Protein AF-0000000067834023 (afdb_homodimer)

Sequence (196 aa):
MTDFGQRLIQAAQEAVAIARDEAESGSYVLHRPLVIDMRAIREALGLTQDAFAARYRVPLETVRNLEQGRAQPDPAMQAYLTVISREPEIVRRVLETAMTDFGQRLIQAAQEAVAIARDEAESGSYVLHRPLVIDMRAIREALGLTQDAFAARYRVPLETVRNLEQGRAQPDPAMQAYLTVISREPEIVRRVLETA

Structure (mmCIF, N/CA/C/O backbone):
data_AF-00000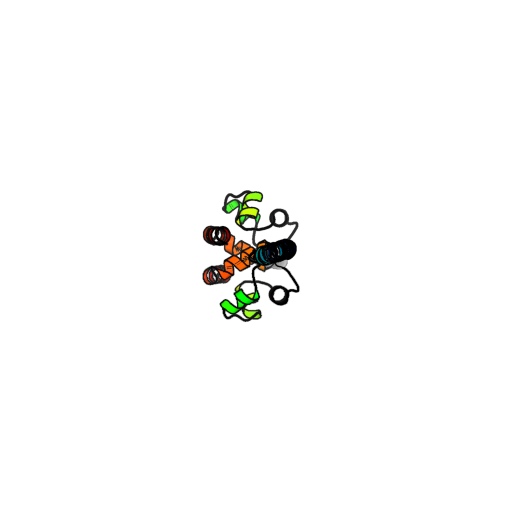00067834023-model_v1
#
loop_
_entity.id
_entity.type
_entity.pdbx_description
1 polymer 'DNA-binding protein, putative transcriptional regulator'
#
loop_
_atom_site.group_PDB
_atom_site.id
_atom_site.type_symbol
_atom_site.label_atom_id
_atom_site.label_alt_id
_atom_site.label_comp_id
_atom_site.label_asym_id
_atom_site.label_entity_id
_atom_site.label_seq_id
_atom_site.pdbx_PDB_ins_code
_atom_site.Cartn_x
_atom_site.Cartn_y
_atom_site.Cartn_z
_atom_site.occupancy
_atom_site.B_iso_or_equiv
_atom_site.auth_seq_id
_atom_site.auth_comp_id
_atom_site.auth_asym_id
_atom_site.auth_atom_id
_atom_site.pdbx_PDB_model_num
ATOM 1 N N . MET A 1 1 ? 14.008 11.094 70.188 1 38.16 1 MET A N 1
ATOM 2 C CA . MET A 1 1 ? 13.344 11.234 68.938 1 38.16 1 MET A CA 1
ATOM 3 C C . MET A 1 1 ? 12.672 9.922 68.5 1 38.16 1 MET A C 1
ATOM 5 O O . MET A 1 1 ? 13.336 8.883 68.438 1 38.16 1 MET A O 1
ATOM 9 N N . THR A 1 2 ? 11.172 9.648 68.625 1 55.03 2 THR A N 1
ATOM 10 C CA . THR A 1 2 ? 10.422 8.406 68.75 1 55.03 2 THR A CA 1
ATOM 11 C C . THR A 1 2 ? 10.414 7.609 67.5 1 55.03 2 THR A C 1
ATOM 13 O O . THR A 1 2 ? 10.578 8.18 66.375 1 55.03 2 THR A O 1
ATOM 16 N N . ASP A 1 3 ? 10.727 6.266 67.812 1 61.28 3 ASP A N 1
ATOM 17 C CA . ASP A 1 3 ? 10.75 5.164 66.875 1 61.28 3 ASP A CA 1
ATOM 18 C C . ASP A 1 3 ? 9.531 5.215 65.938 1 61.28 3 ASP A C 1
ATOM 20 O O . ASP A 1 3 ? 9.602 4.758 64.812 1 61.28 3 ASP A O 1
ATOM 24 N N . PHE A 1 4 ? 8.531 5.91 66.375 1 62.16 4 PHE A N 1
ATOM 25 C CA . PHE A 1 4 ? 7.324 6.004 65.562 1 62.16 4 PHE A CA 1
ATOM 26 C C . PHE A 1 4 ? 7.535 6.938 64.375 1 62.16 4 PHE A C 1
ATOM 28 O O . PHE A 1 4 ? 7.066 6.664 63.281 1 62.16 4 PHE A O 1
ATOM 35 N N . GLY A 1 5 ? 8.344 8.008 64.5 1 59.28 5 GLY A N 1
ATOM 36 C CA . GLY A 1 5 ? 8.602 8.953 63.438 1 59.28 5 GLY A CA 1
ATOM 37 C C . GLY A 1 5 ? 9.414 8.359 62.312 1 59.28 5 GLY A C 1
ATOM 38 O O . GLY A 1 5 ? 9.195 8.68 61.156 1 59.28 5 GLY A O 1
ATOM 39 N N . GLN A 1 6 ? 10.25 7.387 62.75 1 57 6 GLN A N 1
ATOM 40 C CA . GLN A 1 6 ? 11.102 6.777 61.719 1 57 6 GLN A CA 1
ATOM 41 C C . GLN A 1 6 ? 10.32 5.785 60.875 1 57 6 GLN A C 1
ATOM 43 O O . GLN A 1 6 ? 10.555 5.68 59.656 1 57 6 GLN A O 1
ATOM 48 N N . ARG A 1 7 ? 9.398 5.098 61.562 1 59.91 7 ARG A N 1
ATOM 49 C CA . ARG A 1 7 ? 8.602 4.148 60.781 1 59.91 7 ARG A CA 1
ATOM 50 C C . ARG A 1 7 ? 7.641 4.867 59.844 1 59.91 7 ARG A C 1
ATOM 52 O O . ARG A 1 7 ? 7.387 4.41 58.719 1 59.91 7 ARG A O 1
ATOM 59 N N . LEU A 1 8 ? 7.227 5.965 60.312 1 59.59 8 LEU A N 1
ATOM 60 C CA . LEU A 1 8 ? 6.324 6.738 59.469 1 59.59 8 LEU A CA 1
ATOM 61 C C . LEU A 1 8 ? 7.07 7.34 58.281 1 59.59 8 LEU A C 1
ATOM 63 O O . LEU A 1 8 ? 6.547 7.371 57.156 1 59.59 8 LEU A O 1
ATOM 67 N N . ILE A 1 9 ? 8.266 7.672 58.469 1 61.44 9 ILE A N 1
ATOM 68 C CA . ILE A 1 9 ? 9.039 8.227 57.344 1 61.44 9 ILE A CA 1
ATOM 69 C C . ILE A 1 9 ? 9.406 7.109 56.375 1 61.44 9 ILE A C 1
ATOM 71 O O . ILE A 1 9 ? 9.375 7.305 55.156 1 61.44 9 ILE A O 1
ATOM 75 N N . GLN A 1 10 ? 9.672 5.93 56.969 1 55.34 10 GLN A N 1
ATOM 76 C CA . GLN A 1 10 ? 9.984 4.809 56.094 1 55.34 10 GLN A CA 1
ATOM 77 C C . GLN A 1 10 ? 8.773 4.41 55.25 1 55.34 10 GLN A C 1
ATOM 79 O O . GLN A 1 10 ? 8.898 4.109 54.062 1 55.34 10 GLN A O 1
ATOM 84 N N . ALA A 1 11 ? 7.617 4.379 55.844 1 58.88 11 ALA A N 1
ATOM 85 C CA . ALA A 1 11 ? 6.398 4.086 55.094 1 58.88 11 ALA A CA 1
ATOM 86 C C . ALA A 1 11 ? 6.113 5.172 54.062 1 58.88 11 ALA A C 1
ATOM 88 O O . ALA A 1 11 ? 5.695 4.879 52.938 1 58.88 11 ALA A O 1
ATOM 89 N N . ALA A 1 12 ? 6.375 6.438 54.344 1 60.38 12 ALA A N 1
ATOM 90 C CA . ALA A 1 12 ? 6.172 7.512 53.375 1 60.38 12 ALA A CA 1
ATOM 91 C C . ALA A 1 12 ? 7.184 7.422 52.25 1 60.38 12 ALA A C 1
ATOM 93 O O . ALA A 1 12 ? 6.852 7.676 51.094 1 60.38 12 ALA A O 1
ATOM 94 N N . GLN A 1 13 ? 8.406 7 52.562 1 56.38 13 GLN A N 1
ATOM 95 C CA . GLN A 1 13 ? 9.422 6.855 51.5 1 56.38 13 GLN A CA 1
ATOM 96 C C . GLN A 1 13 ? 9.133 5.645 50.625 1 56.38 13 GLN A C 1
ATOM 98 O O . GLN A 1 13 ? 9.383 5.676 49.438 1 56.38 13 GLN A O 1
ATOM 103 N N . GLU A 1 14 ? 8.523 4.582 51.312 1 53.53 14 GLU A N 1
ATOM 104 C CA . GLU A 1 14 ? 8.148 3.438 50.5 1 53.53 14 GLU A CA 1
ATOM 105 C C . GLU A 1 14 ? 6.969 3.771 49.594 1 53.53 14 GLU A C 1
ATOM 107 O O . GLU A 1 14 ? 6.895 3.285 48.469 1 53.53 14 GLU A O 1
ATOM 112 N N . ALA A 1 15 ? 6.016 4.637 50.125 1 56.66 15 ALA A N 1
ATOM 113 C CA . ALA A 1 15 ? 4.91 5.062 49.281 1 56.66 15 ALA A CA 1
ATOM 114 C C . ALA A 1 15 ? 5.402 5.961 48.156 1 56.66 15 ALA A C 1
ATOM 116 O O . ALA A 1 15 ? 4.883 5.902 47.031 1 56.66 15 ALA A O 1
ATOM 117 N N . VAL A 1 16 ? 6.387 6.797 48.438 1 51.56 16 VAL A N 1
ATOM 118 C CA . VAL A 1 16 ? 6.941 7.621 47.375 1 51.56 16 VAL A CA 1
ATOM 119 C C . VAL A 1 16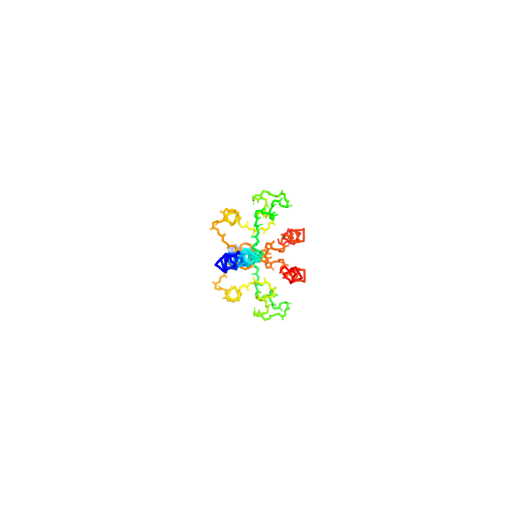 ? 7.707 6.742 46.375 1 51.56 16 VAL A C 1
ATOM 121 O O . VAL A 1 16 ? 7.684 6.984 45.188 1 51.56 16 VAL A O 1
ATOM 124 N N . ALA A 1 17 ? 8.422 5.707 46.906 1 50.09 17 ALA A N 1
ATOM 125 C CA . ALA A 1 17 ? 9.125 4.805 46 1 50.09 17 ALA A CA 1
ATOM 126 C C . ALA A 1 17 ? 8.141 4.027 45.125 1 50.09 17 ALA A C 1
ATOM 128 O O . ALA A 1 17 ? 8.383 3.828 43.938 1 50.09 17 ALA A O 1
ATOM 129 N N . ILE A 1 18 ? 7.02 3.447 45.781 1 52.06 18 ILE A N 1
ATOM 130 C CA . ILE A 1 18 ? 5.992 2.795 44.969 1 52.06 18 ILE A CA 1
ATOM 131 C C . ILE A 1 18 ? 5.371 3.805 44 1 52.06 18 ILE A C 1
ATOM 133 O O . ILE A 1 18 ? 5.133 3.492 42.844 1 52.06 18 ILE A O 1
ATOM 137 N N . ALA A 1 19 ? 5.195 5.098 44.438 1 47.78 19 ALA A N 1
ATOM 138 C CA . ALA A 1 19 ? 4.684 6.145 43.562 1 47.78 19 ALA A CA 1
ATOM 139 C C . ALA A 1 19 ? 5.734 6.566 42.531 1 47.78 19 ALA A C 1
ATOM 141 O O . ALA A 1 19 ? 5.406 6.867 41.375 1 47.78 19 ALA A O 1
ATOM 142 N N . ARG A 1 20 ? 6.957 6.656 42.938 1 43.91 20 ARG A N 1
ATOM 143 C CA . ARG A 1 20 ? 8.008 6.926 41.969 1 43.91 20 ARG A CA 1
ATOM 144 C C . ARG A 1 20 ? 8.195 5.746 41 1 43.91 20 ARG A C 1
ATOM 146 O O . ARG A 1 20 ? 8.43 5.93 39.812 1 43.91 20 ARG A O 1
ATOM 153 N N . ASP A 1 21 ? 8.352 4.469 41.5 1 44.03 21 ASP A N 1
ATOM 154 C CA . ASP A 1 21 ? 8.375 3.324 40.594 1 44.03 21 ASP A CA 1
ATOM 155 C C . ASP A 1 21 ? 7.082 3.236 39.781 1 44.03 21 ASP A C 1
ATOM 157 O O . ASP A 1 21 ? 7.102 2.832 38.625 1 44.03 21 ASP A O 1
ATOM 161 N N . GLU A 1 22 ? 5.938 3.635 40.344 1 41.69 22 GLU A N 1
ATOM 162 C CA . GLU A 1 22 ? 4.738 3.77 39.531 1 41.69 22 GLU A CA 1
ATOM 163 C C . GLU A 1 22 ? 4.84 4.977 38.594 1 41.69 22 GLU A C 1
ATOM 165 O O . GLU A 1 22 ? 4.242 4.988 37.531 1 41.69 22 GLU A O 1
ATOM 170 N N . ALA A 1 23 ? 5.418 6.156 38.969 1 43.03 23 ALA A N 1
ATOM 171 C CA . ALA A 1 23 ? 5.66 7.211 37.969 1 43.03 23 ALA A CA 1
ATOM 172 C C . ALA A 1 23 ? 6.688 6.77 36.938 1 43.03 23 ALA A C 1
ATOM 174 O O . ALA A 1 23 ? 6.605 7.156 35.781 1 43.03 23 ALA A O 1
ATOM 175 N N . GLU A 1 24 ? 7.762 6.125 37.281 1 40.69 24 GLU A N 1
ATOM 176 C CA . GLU A 1 24 ? 8.672 5.574 36.25 1 40.69 24 GLU A CA 1
ATOM 177 C C . GLU A 1 24 ? 8.062 4.352 35.594 1 40.69 24 GLU A C 1
ATOM 179 O O . GLU A 1 24 ? 8.594 3.865 34.594 1 40.69 24 GLU A O 1
ATOM 184 N N . SER A 1 25 ? 7.453 3.432 36.25 1 40.16 25 SER A N 1
ATOM 185 C CA . SER A 1 25 ? 6.73 2.391 35.531 1 40.16 25 SER A CA 1
ATOM 186 C C . SER A 1 25 ? 5.672 2.988 34.594 1 40.16 25 SER A C 1
ATOM 188 O O . SER A 1 25 ? 5.113 2.291 33.75 1 40.16 25 SER A O 1
ATOM 190 N N . GLY A 1 26 ? 5.145 4.062 34.812 1 36.34 26 GLY A N 1
ATOM 191 C CA . GLY A 1 26 ? 4.277 4.801 33.906 1 36.34 26 GLY A CA 1
ATOM 192 C C . GLY A 1 26 ? 5 5.309 32.688 1 36.34 26 GLY A C 1
ATOM 193 O O . GLY A 1 26 ? 4.398 5.969 31.828 1 36.34 26 GLY A O 1
ATOM 194 N N . SER A 1 27 ? 6.27 5.68 32.844 1 37.28 27 SER A N 1
ATOM 195 C CA . SER A 1 27 ? 6.898 5.895 31.562 1 37.28 27 SER A CA 1
ATOM 196 C C . SER A 1 27 ? 6.984 4.594 30.766 1 37.28 27 SER A C 1
ATOM 198 O O . SER A 1 27 ? 8.078 4.082 30.516 1 37.28 27 SER A O 1
ATOM 200 N N . TYR A 1 28 ? 6.516 3.484 31.094 1 34.75 28 TYR A N 1
ATOM 201 C CA . TYR A 1 28 ? 6.328 2.668 29.906 1 34.75 28 TYR A CA 1
ATOM 202 C C . TYR A 1 28 ? 6.004 3.537 28.703 1 34.75 28 TYR A C 1
ATOM 204 O O . TYR A 1 28 ? 4.918 4.117 28.609 1 34.75 28 TYR A O 1
ATOM 212 N N . VAL A 1 29 ? 6.953 4.359 28.328 1 34.69 29 VAL A N 1
ATOM 213 C CA . VAL A 1 29 ? 6.727 4.758 26.953 1 34.69 29 VAL A CA 1
ATOM 214 C C . VAL A 1 29 ? 5.867 3.711 26.25 1 34.69 29 VAL A C 1
ATOM 216 O O . VAL A 1 29 ? 6.301 2.57 26.062 1 34.69 29 VAL A O 1
ATOM 219 N N . LEU A 1 30 ? 4.691 3.445 26.672 1 35.06 30 LEU A N 1
ATOM 220 C CA . LEU A 1 30 ? 3.85 2.762 25.688 1 35.06 30 LEU A CA 1
ATOM 221 C C . LEU A 1 30 ? 4.426 2.898 24.281 1 35.06 30 LEU A C 1
ATOM 223 O O . LEU A 1 30 ? 4.574 4.012 23.781 1 35.06 30 LEU A O 1
ATOM 227 N N . HIS A 1 31 ? 5.598 2.363 24.078 1 36.91 31 HIS A N 1
ATOM 228 C CA . HIS A 1 31 ? 5.875 2.184 22.656 1 36.91 31 HIS A CA 1
ATOM 229 C C . HIS A 1 31 ? 4.586 2.146 21.844 1 36.91 31 HIS A C 1
ATOM 231 O O . HIS A 1 31 ? 3.842 1.163 21.891 1 36.91 31 HIS A O 1
ATOM 237 N N . ARG A 1 32 ? 3.713 3.088 22.047 1 40.34 32 ARG A N 1
ATOM 238 C CA . ARG A 1 32 ? 2.615 3.148 21.078 1 40.34 32 ARG A CA 1
ATOM 239 C C . ARG A 1 32 ? 3.021 2.533 19.75 1 40.34 32 ARG A C 1
ATOM 241 O O . ARG A 1 32 ? 4.055 2.896 19.172 1 40.34 32 ARG A O 1
ATOM 248 N N . PRO A 1 33 ? 2.75 1.365 19.609 1 46 33 PRO A N 1
ATOM 249 C CA . PRO A 1 33 ? 3.121 0.912 18.266 1 46 33 PRO A CA 1
ATOM 250 C C . PRO A 1 33 ? 3.143 2.047 17.25 1 46 33 PRO A C 1
ATOM 252 O O . PRO A 1 33 ? 2.398 3.02 17.391 1 46 33 PRO A O 1
ATOM 255 N N . LEU A 1 34 ? 4.262 2.578 16.891 1 53.34 34 LEU A N 1
ATOM 256 C CA . LEU A 1 34 ? 4.352 3.639 15.898 1 53.34 34 LEU A CA 1
ATOM 257 C C . LEU A 1 34 ? 3.133 3.627 14.977 1 53.34 34 LEU A C 1
ATOM 259 O O . LEU A 1 34 ? 2.996 2.742 14.133 1 53.34 34 LEU A O 1
ATOM 263 N N . VAL A 1 35 ? 1.948 3.971 15.531 1 74.69 35 VAL A N 1
ATOM 264 C CA . VAL A 1 35 ? 0.736 4.176 14.742 1 74.69 35 VAL A CA 1
ATOM 265 C C . VAL A 1 35 ? 0.999 5.203 13.648 1 74.69 35 VAL A C 1
ATOM 267 O O . VAL A 1 35 ? 1.563 6.27 13.906 1 74.69 35 VAL A O 1
ATOM 270 N N . ILE A 1 36 ? 0.913 4.836 12.484 1 89.62 36 ILE A N 1
ATOM 271 C CA . ILE A 1 36 ? 1.08 5.711 11.328 1 89.62 36 ILE A CA 1
ATOM 272 C C . ILE A 1 36 ? 0.062 6.848 11.391 1 89.62 36 ILE A C 1
ATOM 274 O O . ILE A 1 36 ? -1.096 6.633 11.758 1 89.62 36 ILE A O 1
ATOM 278 N N . ASP A 1 37 ? 0.59 8.117 11.375 1 95 37 ASP A N 1
ATOM 279 C CA . ASP A 1 37 ? -0.247 9.312 11.352 1 95 37 ASP A CA 1
ATOM 280 C C . ASP A 1 37 ? -0.437 9.82 9.922 1 95 37 ASP A C 1
ATOM 282 O O . ASP A 1 37 ? 0.435 10.5 9.383 1 95 37 ASP A O 1
ATOM 286 N N . MET A 1 38 ? -1.543 9.523 9.391 1 96.75 38 MET A N 1
ATOM 287 C CA . MET A 1 38 ? -1.863 9.875 8.008 1 96.75 38 MET A CA 1
ATOM 288 C C . MET A 1 38 ? -1.751 11.383 7.789 1 96.75 38 MET A C 1
ATOM 290 O O . MET A 1 38 ? -1.228 11.828 6.766 1 96.75 38 MET A O 1
ATOM 294 N N . ARG A 1 39 ? -2.275 12.172 8.711 1 97.75 39 ARG A N 1
ATOM 295 C CA . ARG A 1 39 ? -2.223 13.625 8.586 1 97.75 39 ARG A CA 1
ATOM 296 C C . ARG A 1 39 ? -0.78 14.117 8.57 1 97.75 39 ARG A C 1
ATOM 298 O O . ARG A 1 39 ? -0.414 14.961 7.754 1 97.75 39 ARG A O 1
ATOM 305 N N . ALA A 1 40 ? -0.017 13.625 9.484 1 97.88 40 ALA A N 1
ATOM 306 C CA . ALA A 1 40 ? 1.382 14.039 9.562 1 97.88 40 ALA A CA 1
ATOM 307 C C . ALA A 1 40 ? 2.125 13.727 8.273 1 97.88 40 ALA A C 1
ATOM 309 O O . ALA A 1 40 ? 2.938 14.523 7.805 1 97.88 40 ALA A O 1
ATOM 310 N N . ILE A 1 41 ? 1.865 12.578 7.656 1 98.38 41 ILE A N 1
ATOM 311 C CA . ILE A 1 41 ? 2.5 12.18 6.406 1 98.38 41 ILE A CA 1
ATOM 312 C C . ILE A 1 41 ? 2.098 13.141 5.293 1 98.38 41 ILE A C 1
ATOM 314 O O . ILE A 1 41 ? 2.953 13.656 4.57 1 98.38 41 ILE A O 1
ATOM 318 N N . ARG A 1 42 ? 0.809 13.328 5.18 1 98.75 42 ARG A N 1
ATOM 319 C CA . ARG A 1 42 ? 0.297 14.211 4.133 1 98.75 42 ARG A CA 1
ATOM 320 C C . ARG A 1 42 ? 0.88 15.609 4.262 1 98.75 42 ARG A C 1
ATOM 322 O O . ARG A 1 42 ? 1.318 16.203 3.271 1 98.75 42 ARG A O 1
ATOM 329 N N . GLU A 1 43 ? 0.883 16.109 5.516 1 98.62 43 GLU A N 1
ATOM 330 C CA . GLU A 1 43 ? 1.357 17.469 5.766 1 98.62 43 GLU A CA 1
ATOM 331 C C . GLU A 1 43 ? 2.857 17.594 5.508 1 98.62 43 GLU A C 1
ATOM 333 O O . GLU A 1 43 ? 3.328 18.609 4.996 1 98.62 43 GLU A O 1
ATOM 338 N N . ALA A 1 44 ? 3.57 16.562 5.879 1 98.44 44 ALA A N 1
ATOM 339 C CA . ALA A 1 44 ? 5.012 16.562 5.637 1 98.44 44 ALA A CA 1
ATOM 340 C C . ALA A 1 44 ? 5.316 16.641 4.145 1 98.44 44 ALA A C 1
ATOM 342 O O . ALA A 1 44 ? 6.359 17.172 3.744 1 98.44 44 ALA A O 1
ATOM 343 N N . LEU A 1 45 ? 4.422 16.188 3.293 1 98.62 45 LEU A N 1
ATOM 344 C CA . LEU A 1 45 ? 4.586 16.188 1.845 1 98.62 45 LEU A CA 1
ATOM 345 C C . LEU A 1 45 ? 4.043 17.484 1.239 1 98.62 45 LEU A C 1
ATOM 347 O O . LEU A 1 45 ? 4.164 17.703 0.033 1 98.62 45 LEU A O 1
ATOM 351 N N . GLY A 1 46 ? 3.404 18.234 2.098 1 98.69 46 GLY A N 1
ATOM 352 C CA . GLY A 1 46 ? 2.859 19.5 1.65 1 98.69 46 GLY A CA 1
ATOM 353 C C . GLY A 1 46 ? 1.631 19.359 0.773 1 98.69 46 GLY A C 1
ATOM 354 O O . GLY A 1 46 ? 1.364 20.203 -0.084 1 98.69 46 GLY A O 1
ATOM 355 N N . LEU A 1 47 ? 0.892 18.344 0.944 1 98.88 47 LEU A N 1
ATOM 356 C CA . LEU A 1 47 ? -0.224 18.062 0.051 1 98.88 47 LEU A CA 1
ATOM 357 C C . LEU A 1 47 ? -1.558 18.328 0.74 1 98.88 47 LEU A C 1
ATOM 359 O O . LEU A 1 47 ? -1.668 18.188 1.961 1 98.88 47 LEU A O 1
ATOM 363 N N . THR A 1 48 ? -2.568 18.688 -0.025 1 98.88 48 THR A N 1
ATOM 364 C CA . THR A 1 48 ? -3.951 18.656 0.436 1 98.88 48 THR A CA 1
ATOM 365 C C . THR A 1 48 ? -4.461 17.219 0.508 1 98.88 48 THR A C 1
ATOM 367 O O . THR A 1 48 ? -3.818 16.297 0 1 98.88 48 THR A O 1
ATOM 370 N N . GLN A 1 49 ? -5.609 17.094 1.127 1 98.81 49 GLN A N 1
ATOM 371 C CA . GLN A 1 49 ? -6.223 15.773 1.162 1 98.81 49 GLN A CA 1
ATOM 372 C C . GLN A 1 49 ? -6.504 15.266 -0.247 1 98.81 49 GLN A C 1
ATOM 374 O O . GLN A 1 49 ? -6.27 14.086 -0.544 1 98.81 49 GLN A O 1
ATOM 379 N N . ASP A 1 50 ? -7.023 16.188 -1.104 1 98.81 50 ASP A N 1
ATOM 380 C CA . ASP A 1 50 ? -7.352 15.828 -2.48 1 98.81 50 ASP A CA 1
ATOM 381 C C . ASP A 1 50 ? -6.102 15.43 -3.26 1 98.81 50 ASP A C 1
ATOM 383 O O . ASP A 1 50 ? -6.113 14.438 -4 1 98.81 50 ASP A O 1
ATOM 387 N N . ALA A 1 51 ? -5.047 16.156 -3.109 1 98.88 51 ALA A N 1
ATOM 388 C CA . ALA A 1 51 ? -3.807 15.883 -3.828 1 98.88 51 ALA A CA 1
ATOM 389 C C . ALA A 1 51 ? -3.184 14.57 -3.367 1 98.88 51 ALA A C 1
ATOM 391 O O . ALA A 1 51 ? -2.678 13.797 -4.184 1 98.88 51 ALA A O 1
ATOM 392 N N . PHE A 1 52 ? -3.201 14.344 -2.096 1 98.94 52 PHE A N 1
ATOM 393 C CA . PHE A 1 52 ? -2.674 13.094 -1.555 1 98.94 52 PHE A CA 1
ATOM 394 C C . PHE A 1 52 ? -3.447 11.898 -2.1 1 98.94 52 PHE A C 1
ATOM 396 O O . PHE A 1 52 ? -2.85 10.914 -2.545 1 98.94 52 PHE A O 1
ATOM 403 N N . ALA A 1 53 ? -4.719 12.023 -2.016 1 98.94 53 ALA A N 1
ATOM 404 C CA . ALA A 1 53 ? -5.613 10.969 -2.486 1 98.94 53 ALA A CA 1
ATOM 405 C C . ALA A 1 53 ? -5.332 10.617 -3.945 1 98.94 53 ALA A C 1
ATOM 407 O O . ALA A 1 53 ? -5.195 9.445 -4.297 1 98.94 53 ALA A O 1
ATOM 408 N N . ALA A 1 54 ? -5.207 11.641 -4.77 1 98.69 54 ALA A N 1
ATOM 409 C CA . ALA A 1 54 ? -4.992 11.453 -6.203 1 98.69 54 ALA A CA 1
ATOM 410 C C . ALA A 1 54 ? -3.598 10.898 -6.477 1 98.69 54 ALA A C 1
ATOM 412 O O . ALA A 1 54 ? -3.441 9.961 -7.258 1 98.69 54 ALA A O 1
ATOM 413 N N . ARG A 1 55 ? -2.633 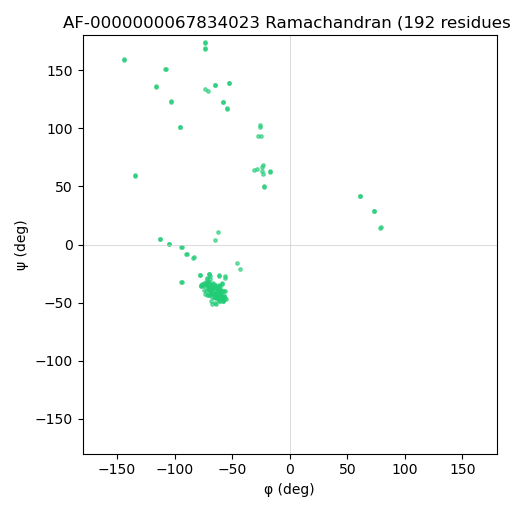11.375 -5.859 1 98.75 55 ARG A N 1
ATOM 414 C CA . ARG A 1 55 ? -1.239 11.039 -6.129 1 98.75 55 ARG A CA 1
ATOM 415 C C . ARG A 1 55 ? -0.93 9.602 -5.711 1 98.75 55 ARG A C 1
ATOM 417 O O . ARG A 1 55 ? -0.192 8.898 -6.398 1 98.75 55 ARG A O 1
ATOM 424 N N . TYR A 1 56 ? -1.508 9.242 -4.598 1 98.88 56 TYR A N 1
ATOM 425 C CA . TYR A 1 56 ? -1.121 7.957 -4.016 1 98.88 56 TYR A CA 1
ATOM 426 C C . TYR A 1 56 ? -2.273 6.965 -4.078 1 98.88 56 TYR A C 1
ATOM 428 O O . TYR A 1 56 ? -2.193 5.875 -3.5 1 98.88 56 TYR A O 1
ATOM 436 N N . ARG A 1 57 ? -3.375 7.355 -4.719 1 98.69 57 ARG A N 1
ATOM 437 C CA . ARG A 1 57 ? -4.512 6.496 -5.031 1 98.69 57 ARG A CA 1
ATOM 438 C C . ARG A 1 57 ? -5.145 5.938 -3.76 1 98.69 57 ARG A C 1
ATOM 440 O O . ARG A 1 57 ? -5.422 4.738 -3.672 1 98.69 57 ARG A O 1
ATOM 447 N N . VAL A 1 58 ? -5.25 6.766 -2.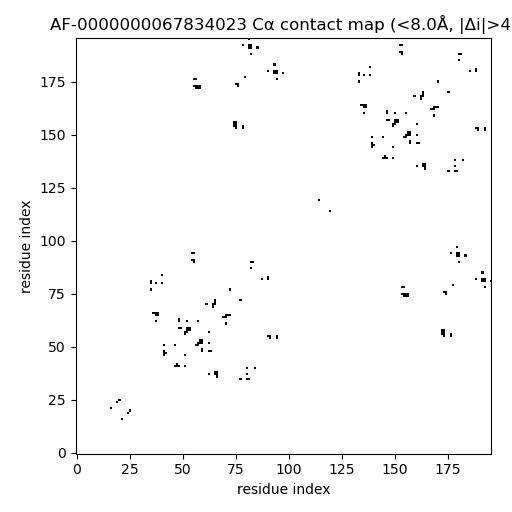818 1 98.81 58 VAL A N 1
ATOM 448 C CA . VAL A 1 58 ? -6.047 6.492 -1.627 1 98.81 58 VAL A CA 1
ATOM 449 C C . VAL A 1 58 ? -7.367 7.258 -1.702 1 98.81 58 VAL A C 1
ATOM 451 O O . VAL A 1 58 ? -7.375 8.477 -1.894 1 98.81 58 VAL A O 1
ATOM 454 N N . PRO A 1 59 ? -8.422 6.504 -1.61 1 98.81 59 PRO A N 1
ATOM 455 C CA . PRO A 1 59 ? -9.688 7.23 -1.706 1 98.81 59 PRO A CA 1
ATOM 456 C C . PRO A 1 59 ? -9.781 8.391 -0.716 1 98.81 59 PRO A C 1
ATOM 458 O O . PRO A 1 59 ? -9.383 8.25 0.442 1 98.81 59 PRO A O 1
ATOM 461 N N . LEU A 1 60 ? -10.344 9.516 -1.233 1 98.81 60 LEU A N 1
ATOM 462 C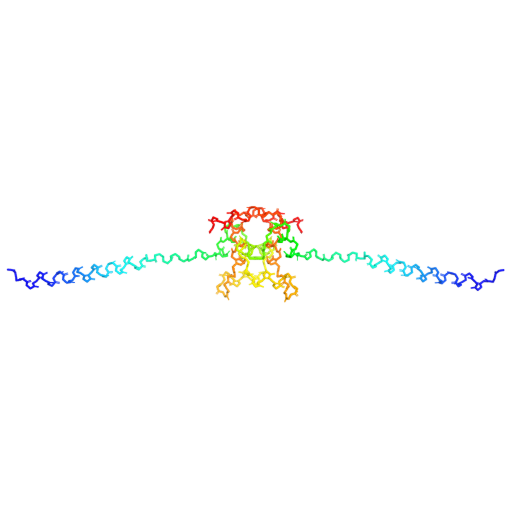 CA . LEU A 1 60 ? -10.438 10.734 -0.43 1 98.81 60 LEU A CA 1
ATOM 463 C C . LEU A 1 60 ? -11.188 10.469 0.87 1 98.81 60 LEU A C 1
ATOM 465 O O . LEU A 1 60 ? -10.812 10.977 1.926 1 98.81 60 LEU A O 1
ATOM 469 N N . GLU A 1 61 ? -12.211 9.703 0.799 1 98.62 61 GLU A N 1
ATOM 470 C CA . GLU A 1 61 ? -12.977 9.375 2.002 1 98.62 61 GLU A CA 1
ATOM 471 C C . GLU A 1 61 ? -12.117 8.617 3.01 1 98.62 61 GLU A C 1
ATOM 473 O O . GLU A 1 61 ? -12.234 8.836 4.219 1 98.62 61 GLU A O 1
ATOM 478 N N . THR A 1 62 ? -11.289 7.707 2.543 1 98.62 62 THR A N 1
ATOM 479 C CA . THR A 1 62 ? -10.367 6.965 3.4 1 98.62 62 THR A CA 1
ATOM 480 C C . THR A 1 62 ? -9.359 7.906 4.055 1 98.62 62 THR A C 1
ATOM 482 O O . THR A 1 62 ? -9.094 7.801 5.254 1 98.62 62 THR A O 1
ATOM 485 N N . VAL A 1 63 ? -8.805 8.867 3.266 1 98.75 63 VAL A N 1
ATOM 486 C CA . VAL A 1 63 ? -7.891 9.867 3.801 1 98.75 63 VAL A CA 1
ATOM 487 C C . VAL A 1 63 ? -8.57 10.648 4.926 1 98.75 63 VAL A C 1
ATOM 489 O O . VAL A 1 63 ? -8.023 10.766 6.023 1 98.75 63 VAL A O 1
ATOM 492 N N . ARG A 1 64 ? -9.734 11.094 4.695 1 98.62 64 ARG A N 1
ATOM 493 C CA . ARG A 1 64 ? -10.469 11.898 5.664 1 98.62 64 ARG A CA 1
ATOM 494 C C . ARG A 1 64 ? -10.773 11.094 6.922 1 98.62 64 ARG A C 1
ATOM 496 O O . ARG A 1 64 ? -10.586 11.578 8.039 1 98.62 64 ARG A O 1
ATOM 503 N N . ASN A 1 65 ? -11.227 9.859 6.75 1 98.25 65 ASN A N 1
ATOM 504 C CA . ASN A 1 65 ? -11.57 9.008 7.883 1 98.25 65 ASN A CA 1
ATOM 505 C C . ASN A 1 65 ? -10.352 8.711 8.75 1 98.25 65 ASN A C 1
ATOM 507 O O . ASN A 1 65 ? -10.438 8.703 9.977 1 98.25 65 ASN A O 1
ATOM 511 N N . LEU A 1 66 ? -9.281 8.492 8.156 1 97.56 66 LEU A N 1
ATOM 512 C CA . LEU A 1 66 ? -8.047 8.211 8.883 1 97.56 66 LEU A CA 1
ATOM 513 C C . LEU A 1 66 ? -7.555 9.445 9.625 1 97.56 66 LEU A C 1
ATOM 515 O O . LEU A 1 66 ? -7.141 9.359 10.781 1 97.56 66 LEU A O 1
ATOM 519 N N . GLU A 1 67 ? -7.641 10.625 8.984 1 97.69 67 GLU A N 1
ATOM 520 C CA . GLU A 1 67 ? -7.137 11.852 9.594 1 97.69 67 GLU A CA 1
ATOM 521 C C . GLU A 1 67 ? -8.031 12.312 10.742 1 97.69 67 GLU A C 1
ATOM 523 O O . GLU A 1 67 ? -7.555 12.898 11.711 1 97.69 67 GLU A O 1
ATOM 528 N N . GLN A 1 68 ? -9.266 11.992 10.656 1 97.19 68 GLN A N 1
ATOM 529 C CA . GLN A 1 68 ? -10.242 12.438 11.648 1 97.19 68 GLN A CA 1
ATOM 530 C C . GLN A 1 68 ? -10.43 11.391 12.734 1 97.19 68 GLN A C 1
ATOM 532 O O . GLN A 1 68 ? -11.234 11.578 13.648 1 97.19 68 GLN A O 1
ATOM 537 N N . GLY A 1 69 ? -9.758 10.273 12.602 1 95.12 69 GLY A N 1
ATOM 538 C CA . GLY A 1 69 ? -9.82 9.242 13.633 1 95.12 69 GLY A CA 1
ATOM 539 C C . GLY A 1 69 ? -11.086 8.406 13.555 1 95.12 69 GLY A C 1
ATOM 540 O O . GLY A 1 69 ? -11.398 7.66 14.484 1 95.12 69 GLY A O 1
ATOM 541 N N . ARG A 1 70 ? -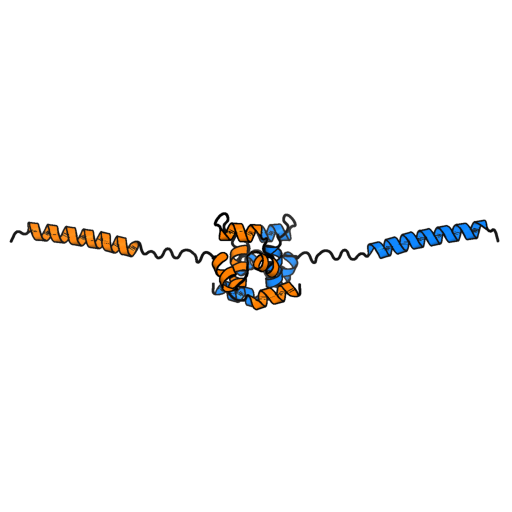11.805 8.469 12.469 1 97 70 ARG A N 1
ATOM 542 C CA . ARG A 1 70 ? -13.039 7.707 12.273 1 97 70 ARG A CA 1
ATOM 543 C C . ARG A 1 70 ? -12.742 6.297 11.789 1 97 70 ARG A C 1
ATOM 545 O O . ARG A 1 70 ? -13.648 5.469 11.672 1 97 70 ARG A O 1
ATOM 552 N N . ALA A 1 71 ? -11.516 6.02 11.398 1 95.5 71 ALA A N 1
ATOM 553 C CA . ALA A 1 71 ? -11.031 4.703 10.984 1 95.5 71 ALA A CA 1
ATOM 554 C C . ALA A 1 71 ? -9.586 4.492 11.438 1 95.5 71 ALA A C 1
ATOM 556 O O . ALA A 1 71 ? -8.906 5.441 11.828 1 95.5 71 ALA A O 1
ATOM 557 N N . GLN A 1 72 ? -9.258 3.23 11.484 1 95.5 72 GLN A N 1
ATOM 558 C CA . GLN A 1 72 ? -7.859 2.85 11.688 1 95.5 72 GLN A CA 1
ATOM 559 C C . GLN A 1 72 ? -7.316 2.102 10.469 1 95.5 72 GLN A C 1
ATOM 561 O O . GLN A 1 72 ? -8.016 1.271 9.883 1 95.5 72 GLN A O 1
ATOM 566 N N . PRO A 1 73 ? -6.145 2.506 10.148 1 96.81 73 PRO A N 1
ATOM 567 C CA . PRO A 1 73 ? -5.582 1.776 9.008 1 96.81 73 PRO A CA 1
ATOM 568 C C . PRO A 1 73 ? -5.34 0.3 9.312 1 96.81 73 PRO A C 1
ATOM 570 O O . PRO A 1 73 ? -4.914 -0.044 10.422 1 96.81 73 PRO A O 1
ATOM 573 N N . ASP A 1 74 ? -5.688 -0.584 8.359 1 95.44 74 ASP A N 1
ATOM 574 C CA . ASP A 1 74 ? -5.32 -1.991 8.484 1 95.44 74 ASP A CA 1
ATOM 575 C C . ASP A 1 74 ? -3.83 -2.193 8.219 1 95.44 74 ASP A C 1
ATOM 577 O O . ASP A 1 74 ? -3.125 -1.254 7.848 1 95.44 74 ASP A O 1
ATOM 581 N N . PRO A 1 75 ? -3.299 -3.336 8.398 1 97.19 75 PRO A N 1
ATOM 582 C CA . PRO A 1 75 ? -1.853 -3.543 8.305 1 97.19 75 PRO A CA 1
ATOM 583 C C . PRO A 1 75 ? -1.296 -3.184 6.926 1 97.19 75 PRO A C 1
ATOM 585 O O . PRO A 1 75 ? -0.22 -2.588 6.828 1 97.19 75 PRO A O 1
ATOM 588 N N . ALA A 1 76 ? -2.025 -3.5 5.855 1 98.19 76 ALA A N 1
ATOM 589 C CA . ALA A 1 76 ? -1.541 -3.176 4.516 1 98.19 76 ALA A CA 1
ATOM 590 C C . ALA A 1 76 ? -1.523 -1.668 4.289 1 98.19 76 ALA A C 1
ATOM 592 O O . ALA A 1 76 ? -0.578 -1.133 3.705 1 98.19 76 ALA A O 1
ATOM 593 N N . MET A 1 77 ? -2.564 -1.019 4.719 1 98.31 77 MET A N 1
ATOM 594 C CA . MET A 1 77 ? -2.621 0.437 4.613 1 98.31 77 MET A CA 1
ATOM 595 C C . MET A 1 77 ? -1.51 1.086 5.434 1 98.31 77 MET A C 1
ATOM 597 O O . MET A 1 77 ? -0.875 2.041 4.98 1 98.31 77 MET A O 1
ATOM 601 N N . GLN A 1 78 ? -1.234 0.56 6.57 1 97.88 78 GLN A N 1
ATOM 602 C CA . GLN A 1 78 ? -0.138 1.066 7.391 1 97.88 78 GLN A CA 1
ATOM 603 C C . GLN A 1 78 ? 1.201 0.903 6.676 1 97.88 78 GLN A C 1
ATOM 605 O O . GLN A 1 78 ? 2.031 1.814 6.688 1 97.88 78 GLN A O 1
ATOM 610 N N . ALA A 1 79 ? 1.381 -0.231 6.109 1 98.5 79 ALA A N 1
ATOM 611 C CA . ALA A 1 79 ? 2.615 -0.491 5.375 1 98.5 79 ALA A CA 1
ATOM 612 C C . ALA A 1 79 ? 2.752 0.451 4.184 1 98.5 79 ALA A C 1
ATOM 614 O O . ALA A 1 79 ? 3.818 1.032 3.961 1 98.5 79 ALA A O 1
ATOM 615 N N . TYR A 1 80 ? 1.648 0.608 3.463 1 98.62 80 TYR A N 1
ATOM 616 C CA . TYR A 1 80 ? 1.66 1.474 2.289 1 98.62 80 TYR A CA 1
ATOM 617 C C . TYR A 1 80 ? 1.995 2.91 2.674 1 98.62 80 TYR A C 1
ATOM 619 O O . TYR A 1 80 ? 2.857 3.539 2.055 1 98.62 80 TYR A O 1
ATOM 627 N N . LEU A 1 81 ? 1.385 3.383 3.758 1 98.69 81 LEU A N 1
ATOM 628 C CA . LEU A 1 81 ? 1.635 4.738 4.234 1 98.69 81 LEU A CA 1
ATOM 629 C C . LEU A 1 81 ? 3.068 4.883 4.734 1 98.69 81 LEU A C 1
ATOM 631 O O . LEU A 1 81 ? 3.68 5.945 4.582 1 98.69 81 LEU A O 1
ATOM 635 N N . THR A 1 82 ? 3.547 3.852 5.34 1 98.38 82 THR A N 1
ATOM 636 C CA . THR A 1 82 ? 4.941 3.85 5.766 1 98.38 82 THR A CA 1
ATOM 637 C C . THR A 1 82 ? 5.875 3.992 4.566 1 98.38 82 THR A C 1
ATOM 639 O O . THR A 1 82 ? 6.828 4.773 4.602 1 98.38 82 THR A O 1
ATOM 642 N N . VAL A 1 83 ? 5.609 3.264 3.5 1 98.69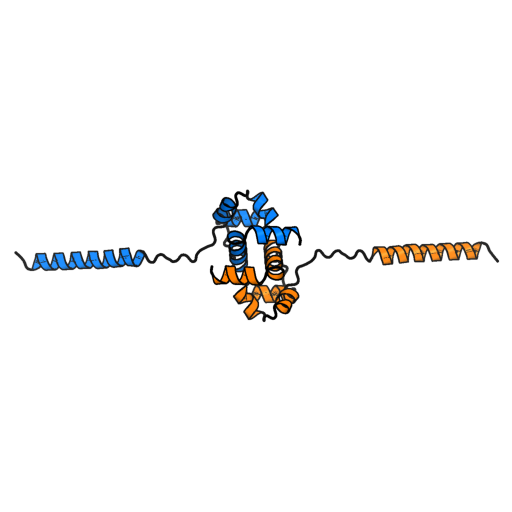 83 VAL A N 1
ATOM 643 C CA . VAL A 1 83 ? 6.41 3.334 2.281 1 98.69 83 VAL A CA 1
ATOM 644 C C . VAL A 1 83 ? 6.309 4.73 1.676 1 98.69 83 VAL A C 1
ATOM 646 O O . VAL A 1 83 ? 7.309 5.301 1.235 1 98.69 83 VAL A O 1
ATOM 649 N N . ILE A 1 84 ? 5.121 5.297 1.636 1 98.81 84 ILE A N 1
ATOM 650 C CA . ILE A 1 84 ? 4.922 6.648 1.124 1 98.81 84 ILE A CA 1
ATOM 651 C C . ILE A 1 84 ? 5.746 7.637 1.949 1 98.81 84 ILE A C 1
ATOM 653 O O . ILE A 1 84 ? 6.406 8.516 1.396 1 98.81 84 ILE A O 1
ATOM 657 N N . SER A 1 85 ? 5.684 7.508 3.25 1 98.31 85 SER A N 1
ATOM 658 C CA . SER A 1 85 ? 6.375 8.43 4.145 1 98.31 85 SER A CA 1
ATOM 659 C C . SER A 1 85 ? 7.883 8.391 3.92 1 98.31 85 SER A C 1
ATOM 661 O O . SER A 1 85 ? 8.547 9.43 3.967 1 98.31 85 SER A O 1
ATOM 663 N N . ARG A 1 86 ? 8.375 7.25 3.631 1 98.19 86 ARG A N 1
ATOM 664 C CA . ARG A 1 86 ? 9.82 7.066 3.574 1 98.19 86 ARG A CA 1
ATOM 665 C C . ARG A 1 86 ? 10.344 7.254 2.154 1 98.19 86 ARG A C 1
ATOM 667 O O . ARG A 1 86 ? 11.477 7.691 1.956 1 98.19 86 ARG A O 1
ATOM 674 N N . GLU A 1 87 ? 9.516 6.895 1.2 1 98.69 87 GLU A N 1
ATOM 675 C CA . GLU A 1 87 ? 9.938 6.938 -0.196 1 98.69 87 GLU A CA 1
ATOM 676 C C . GLU A 1 87 ? 8.867 7.578 -1.077 1 98.69 87 GLU A C 1
ATOM 678 O O . GLU A 1 87 ? 8.43 6.98 -2.062 1 98.69 87 GLU A O 1
ATOM 683 N N . PRO A 1 88 ? 8.484 8.828 -0.801 1 98.81 88 PRO A N 1
ATOM 684 C CA . PRO A 1 88 ? 7.34 9.438 -1.479 1 98.81 88 PRO A CA 1
ATOM 685 C C . PRO A 1 88 ? 7.57 9.617 -2.979 1 98.81 88 PRO A C 1
ATOM 687 O O . PRO A 1 88 ? 6.645 9.43 -3.775 1 98.81 88 PRO A O 1
ATOM 690 N N . GLU A 1 89 ? 8.805 9.922 -3.414 1 98.69 89 GLU A N 1
ATOM 691 C CA . GLU A 1 89 ? 9.055 10.203 -4.824 1 98.69 89 GLU A CA 1
ATOM 692 C C . GLU A 1 89 ? 9.062 8.922 -5.648 1 98.69 89 GLU A C 1
ATOM 694 O O . GLU A 1 89 ? 8.625 8.906 -6.801 1 98.69 89 GLU A O 1
ATOM 699 N N . ILE A 1 90 ? 9.547 7.863 -5.059 1 98.75 90 ILE A N 1
ATOM 700 C CA . ILE A 1 90 ? 9.539 6.578 -5.75 1 98.75 90 ILE A CA 1
ATOM 701 C C . ILE A 1 90 ? 8.102 6.105 -5.957 1 98.75 90 ILE A C 1
ATOM 703 O O . ILE A 1 90 ? 7.73 5.691 -7.055 1 98.75 90 ILE A O 1
ATOM 707 N N . VAL A 1 91 ? 7.305 6.223 -4.902 1 98.88 91 VAL A N 1
ATOM 708 C CA . VAL A 1 91 ? 5.91 5.793 -4.996 1 98.88 91 VAL A CA 1
ATOM 709 C C . VAL A 1 91 ? 5.184 6.633 -6.043 1 98.88 91 VAL A C 1
ATOM 711 O O . VAL A 1 91 ? 4.461 6.094 -6.887 1 98.88 91 VAL A O 1
ATOM 714 N N . ARG A 1 92 ? 5.395 7.895 -5.98 1 98.69 92 ARG A N 1
ATOM 715 C CA . ARG A 1 92 ? 4.75 8.789 -6.938 1 98.69 92 ARG A CA 1
ATOM 716 C C . ARG A 1 92 ? 5.113 8.414 -8.367 1 98.69 92 ARG A C 1
ATOM 718 O O . ARG A 1 92 ? 4.234 8.297 -9.227 1 98.69 92 ARG A O 1
ATOM 725 N N . ARG A 1 93 ? 6.398 8.188 -8.664 1 98.38 93 ARG A N 1
ATOM 726 C CA . ARG A 1 93 ? 6.871 7.883 -10.016 1 98.38 93 ARG A CA 1
ATOM 727 C C . ARG A 1 93 ? 6.305 6.559 -10.508 1 98.38 93 ARG A C 1
ATOM 729 O O . ARG A 1 93 ? 5.887 6.445 -11.656 1 98.38 93 ARG A O 1
ATOM 736 N N . VAL A 1 94 ? 6.289 5.594 -9.648 1 98.19 94 VAL A N 1
ATOM 737 C CA . VAL A 1 94 ? 5.773 4.273 -10 1 98.19 94 VAL A CA 1
ATOM 738 C C . VAL A 1 94 ? 4.305 4.383 -10.398 1 98.19 94 VAL A C 1
ATOM 740 O O . VAL A 1 94 ? 3.889 3.812 -11.414 1 98.19 94 VAL A O 1
ATOM 743 N N . LEU A 1 95 ? 3.539 5.133 -9.688 1 97.88 95 LEU A N 1
ATOM 744 C CA . LEU A 1 95 ? 2.098 5.191 -9.906 1 97.88 95 LEU A CA 1
ATOM 745 C C . LEU A 1 95 ? 1.767 6.059 -11.109 1 97.88 95 LEU A C 1
ATOM 747 O O . LEU A 1 95 ? 0.752 5.84 -11.781 1 97.88 95 LEU A O 1
ATOM 751 N N . GLU A 1 96 ? 2.635 6.988 -11.398 1 96.25 96 GLU A N 1
ATOM 752 C CA . GLU A 1 96 ? 2.432 7.848 -12.562 1 96.25 96 GLU A CA 1
ATOM 753 C C . GLU A 1 96 ? 2.617 7.07 -13.859 1 96.25 96 GLU A C 1
ATOM 755 O O . GLU A 1 96 ? 1.99 7.387 -14.875 1 96.25 96 GLU A O 1
ATOM 760 N N . THR A 1 97 ? 3.395 6.008 -13.789 1 90.44 97 THR A N 1
ATOM 761 C CA . THR A 1 97 ? 3.723 5.273 -15.008 1 90.44 97 THR A CA 1
ATOM 762 C C . THR A 1 97 ? 2.934 3.971 -15.086 1 90.44 97 THR A C 1
ATOM 764 O O . THR A 1 97 ? 3.123 3.18 -16.016 1 90.44 97 THR A O 1
ATOM 767 N N . ALA A 1 98 ? 2.172 3.762 -14.148 1 84.94 98 ALA A N 1
ATOM 768 C CA . ALA A 1 98 ? 1.4 2.521 -14.109 1 84.94 98 ALA A CA 1
ATOM 769 C C . ALA A 1 98 ? -0.026 2.748 -14.602 1 84.94 98 ALA A C 1
ATOM 771 O O . ALA A 1 98 ? -0.571 3.846 -14.461 1 84.94 98 ALA A O 1
ATOM 772 N N . MET B 1 1 ? -25.172 -14.141 -67 1 38.22 1 MET B N 1
ATOM 773 C CA . MET B 1 1 ? -24.859 -14.352 -65.562 1 38.22 1 MET B CA 1
ATOM 774 C C . MET B 1 1 ? -25.469 -13.258 -64.688 1 38.22 1 MET B C 1
ATOM 776 O O . MET B 1 1 ? -25.188 -12.078 -64.938 1 38.22 1 MET B O 1
ATOM 780 N N . THR B 1 2 ? -26.797 -13.406 -63.969 1 55.16 2 THR B N 1
ATOM 781 C CA . THR B 1 2 ? -27.828 -12.461 -63.562 1 55.16 2 THR B CA 1
ATOM 782 C C . THR B 1 2 ? -27.344 -11.641 -62.344 1 55.16 2 THR B C 1
ATOM 784 O O . THR B 1 2 ? -26.469 -12.078 -61.625 1 55.16 2 THR B O 1
ATOM 787 N N . ASP B 1 3 ? -27.672 -10.266 -62.656 1 61.88 3 ASP B N 1
ATOM 788 C CA . ASP B 1 3 ? -27.438 -9.141 -61.75 1 61.88 3 ASP B CA 1
ATOM 789 C C . ASP B 1 3 ? -27.891 -9.461 -60.312 1 61.88 3 ASP B C 1
ATOM 791 O O . ASP B 1 3 ? -27.375 -8.898 -59.375 1 61.88 3 ASP B O 1
ATOM 795 N N . PHE B 1 4 ? -28.656 -10.484 -60.219 1 62.5 4 PHE B N 1
ATOM 796 C CA . PHE B 1 4 ? -29.156 -10.852 -58.906 1 62.5 4 PHE B CA 1
ATOM 797 C C . PHE B 1 4 ? -28.062 -11.555 -58.094 1 62.5 4 PHE B C 1
ATOM 799 O O . PHE B 1 4 ? -27.922 -11.328 -56.875 1 62.5 4 PHE B O 1
ATOM 806 N N . GLY B 1 5 ? -27.203 -12.359 -58.75 1 59.62 5 GLY B N 1
ATOM 807 C CA . GLY B 1 5 ? -26.141 -13.078 -58.031 1 59.62 5 GLY B CA 1
ATOM 808 C C . GLY B 1 5 ? -25.062 -12.164 -57.5 1 59.62 5 GLY B C 1
ATOM 809 O O . GLY B 1 5 ? -24.516 -12.422 -56.406 1 59.62 5 GLY B O 1
ATOM 810 N N . GLN B 1 6 ? -24.922 -11.031 -58.219 1 57.91 6 GLN B N 1
ATOM 811 C CA . GLN B 1 6 ? -23.891 -10.102 -57.781 1 57.91 6 GLN B CA 1
ATOM 812 C C . GLN B 1 6 ? -24.344 -9.305 -56.562 1 57.91 6 GLN B C 1
ATOM 814 O O . GLN B 1 6 ? -23.547 -9.023 -55.656 1 57.91 6 GLN B O 1
ATOM 819 N N . ARG B 1 7 ? -25.656 -9.023 -56.562 1 61.09 7 ARG B N 1
ATOM 820 C CA . ARG B 1 7 ? -26.156 -8.281 -55.406 1 61.09 7 ARG B CA 1
ATOM 821 C C . ARG B 1 7 ? -26.172 -9.156 -54.156 1 61.09 7 ARG B C 1
ATOM 823 O O . ARG B 1 7 ? -25.906 -8.68 -53.031 1 61.09 7 ARG B O 1
ATOM 830 N N . LEU B 1 8 ? -26.422 -10.367 -54.406 1 60.25 8 LEU B N 1
ATOM 831 C CA . LEU B 1 8 ? -26.438 -11.273 -53.25 1 60.25 8 LEU B CA 1
ATOM 832 C C . LEU B 1 8 ? -25.031 -11.5 -52.719 1 60.25 8 LEU B C 1
ATOM 834 O O . LEU B 1 8 ? -24.828 -11.57 -51.5 1 60.25 8 LEU B O 1
ATOM 838 N N . ILE B 1 9 ? -24.078 -11.508 -53.562 1 62.31 9 ILE B N 1
ATOM 839 C CA . ILE B 1 9 ? -22.703 -11.688 -53.094 1 62.31 9 ILE B CA 1
ATOM 840 C C . ILE B 1 9 ? -22.234 -10.422 -52.406 1 62.31 9 ILE B C 1
ATOM 842 O O . ILE B 1 9 ? -21.547 -10.484 -51.375 1 62.31 9 ILE B O 1
ATOM 846 N N . GLN B 1 10 ? -22.734 -9.266 -52.938 1 55.16 10 GLN B N 1
ATOM 847 C CA . GLN B 1 10 ? -22.344 -8.023 -52.281 1 55.16 10 GLN B CA 1
ATOM 848 C C . GLN B 1 10 ? -22.953 -7.926 -50.906 1 55.16 10 GLN B C 1
ATOM 850 O O . GLN B 1 10 ? -22.297 -7.473 -49.938 1 55.16 10 GLN B O 1
ATOM 855 N N . ALA B 1 11 ? -24.156 -8.305 -50.719 1 59.56 11 ALA B N 1
ATOM 856 C CA . ALA B 1 11 ? -24.797 -8.312 -49.406 1 59.56 11 ALA B CA 1
ATOM 857 C C . ALA B 1 11 ? -24.125 -9.32 -48.5 1 59.56 11 ALA B C 1
ATOM 859 O O . ALA B 1 11 ? -23.922 -9.039 -47.312 1 59.56 11 ALA B O 1
ATOM 860 N N . ALA B 1 12 ? -23.703 -10.469 -48.969 1 60.47 12 ALA B N 1
ATOM 861 C CA . ALA B 1 12 ? -23 -11.445 -48.125 1 60.47 12 ALA B CA 1
ATOM 862 C C . ALA B 1 12 ? -21.625 -10.93 -47.75 1 60.47 12 ALA B C 1
ATOM 864 O O . ALA B 1 12 ? -21.188 -11.125 -46.594 1 60.47 12 ALA B O 1
ATOM 865 N N . GLN B 1 13 ? -20.953 -10.203 -48.625 1 56.91 13 GLN B N 1
ATOM 866 C CA . GLN B 1 13 ? -19.641 -9.641 -48.312 1 56.91 13 GLN B CA 1
ATOM 867 C C . GLN B 1 13 ? -19.766 -8.484 -47.312 1 56.91 13 GLN B C 1
ATOM 869 O O . GLN B 1 13 ? -18.906 -8.289 -46.469 1 56.91 13 GLN B O 1
ATOM 874 N N . GLU B 1 14 ? -20.953 -7.73 -47.5 1 53.5 14 GLU B N 1
ATOM 875 C CA . GLU B 1 14 ? -21.156 -6.66 -46.531 1 53.5 14 GLU B CA 1
ATOM 876 C C . GLU B 1 14 ? -21.484 -7.23 -45.125 1 53.5 14 GLU B C 1
ATOM 878 O O . GLU B 1 14 ? -21.094 -6.66 -44.125 1 53.5 14 GLU B O 1
ATOM 883 N N . ALA B 1 15 ? -22.25 -8.391 -45.156 1 57.03 15 ALA B N 1
ATOM 884 C CA . ALA B 1 15 ? -22.531 -9.023 -43.875 1 57.03 15 ALA B CA 1
ATOM 885 C C . ALA B 1 15 ? -21.25 -9.594 -43.25 1 57.03 15 ALA B C 1
ATOM 887 O O . ALA B 1 15 ? -21.078 -9.578 -42.031 1 57.03 15 ALA B O 1
ATOM 888 N N . VAL B 1 16 ? -20.391 -10.141 -44.094 1 51.25 16 VAL B N 1
ATOM 889 C CA . VAL B 1 16 ? -19.109 -10.625 -43.562 1 51.25 16 VAL B CA 1
ATOM 890 C C . VAL B 1 16 ? -18.25 -9.445 -43.094 1 51.25 16 VAL B C 1
ATOM 892 O O . VAL B 1 16 ? -17.547 -9.539 -42.094 1 51.25 16 VAL B O 1
ATOM 895 N N . ALA B 1 17 ? -18.297 -8.305 -43.875 1 50.75 17 ALA B N 1
ATOM 896 C CA . ALA B 1 17 ? -17.531 -7.137 -43.438 1 50.75 17 ALA B CA 1
ATOM 897 C C . ALA B 1 17 ? -18.078 -6.59 -42.125 1 50.75 17 ALA B C 1
ATOM 899 O O . ALA B 1 17 ? -17.312 -6.195 -41.219 1 50.75 17 ALA B O 1
ATOM 900 N N . ILE B 1 18 ? -19.5 -6.461 -42 1 52.44 18 ILE B N 1
ATOM 901 C CA . ILE B 1 18 ? -20.062 -6.047 -40.719 1 52.44 18 ILE B CA 1
ATOM 902 C C . ILE B 1 18 ? -19.719 -7.082 -39.656 1 52.44 18 ILE B C 1
ATOM 904 O O . ILE B 1 18 ? -19.359 -6.723 -38.531 1 52.44 18 ILE B O 1
ATOM 908 N N . ALA B 1 19 ? -19.703 -8.406 -40.031 1 48.28 19 ALA B N 1
ATOM 909 C CA . ALA B 1 19 ? -19.312 -9.445 -39.062 1 48.28 19 ALA B CA 1
ATOM 910 C C . ALA B 1 19 ? -17.812 -9.422 -38.844 1 48.28 19 ALA B C 1
ATOM 912 O O . ALA B 1 19 ? -17.359 -9.664 -37.719 1 48.28 19 ALA B O 1
ATOM 913 N N . ARG B 1 20 ? -17.047 -9.211 -39.844 1 44.06 20 ARG B N 1
ATOM 914 C CA . ARG B 1 20 ? -15.609 -9.047 -39.594 1 44.06 20 ARG B CA 1
ATOM 915 C C . ARG B 1 20 ? -15.312 -7.758 -38.844 1 44.06 20 ARG B C 1
ATOM 917 O O . ARG B 1 20 ? -14.438 -7.727 -37.969 1 44.06 20 ARG B O 1
ATOM 924 N N . ASP B 1 21 ? -15.844 -6.559 -39.25 1 44.56 21 ASP B N 1
ATOM 925 C CA . ASP B 1 21 ? -15.688 -5.355 -38.438 1 44.56 21 ASP B CA 1
ATOM 926 C C . ASP B 1 21 ? -16.281 -5.547 -37.062 1 44.56 21 ASP B C 1
ATOM 928 O O . ASP B 1 21 ? -15.773 -5.012 -36.062 1 44.56 21 ASP B O 1
ATOM 932 N N . GLU B 1 22 ? -17.375 -6.309 -36.938 1 41.91 22 GLU B N 1
ATOM 933 C CA . GLU B 1 22 ? -17.828 -6.676 -35.594 1 41.91 22 GLU B CA 1
ATOM 934 C C . GLU B 1 22 ? -16.875 -7.68 -34.969 1 41.91 22 GLU B C 1
ATOM 936 O O . GLU B 1 22 ? -16.797 -7.77 -33.719 1 41.91 22 GLU B O 1
ATOM 941 N N . ALA B 1 23 ? -16.266 -8.664 -35.656 1 42.97 23 ALA B N 1
ATOM 942 C CA . ALA B 1 23 ? -15.227 -9.477 -35.031 1 42.97 23 ALA B CA 1
ATOM 943 C C . ALA B 1 23 ? -14 -8.641 -34.656 1 42.97 23 ALA B C 1
ATOM 945 O O . ALA B 1 23 ? -13.328 -8.898 -33.656 1 42.97 23 ALA B O 1
ATOM 946 N N . GLU B 1 24 ? -13.531 -7.758 -35.5 1 41.09 24 GLU B N 1
ATOM 947 C CA . GLU B 1 24 ? -12.445 -6.867 -35.094 1 41.09 24 GLU B CA 1
ATOM 948 C C . GLU B 1 24 ? -12.938 -5.82 -34.094 1 41.09 24 GLU B C 1
ATOM 950 O O . GLU B 1 24 ? -12.133 -5.074 -33.531 1 41.09 24 GLU B O 1
ATOM 955 N N . SER B 1 25 ? -14.055 -5.203 -34.25 1 40.66 25 SER B N 1
ATOM 956 C CA . SER B 1 25 ? -14.539 -4.34 -33.188 1 40.66 25 SER B CA 1
ATOM 957 C C . SER B 1 25 ? -14.648 -5.102 -31.859 1 40.66 25 SER B C 1
ATOM 959 O O . SER B 1 25 ? -14.852 -4.5 -30.812 1 40.66 25 SER B O 1
ATOM 961 N N . GLY B 1 26 ? -14.859 -6.285 -31.844 1 36.81 26 GLY B N 1
ATOM 962 C CA . GLY B 1 26 ? -14.812 -7.105 -30.641 1 36.81 26 GLY B CA 1
ATOM 963 C C . GLY B 1 26 ? -13.422 -7.219 -30.047 1 36.81 26 GLY B C 1
ATOM 964 O O . GLY B 1 26 ? -13.227 -7.922 -29.062 1 36.81 26 GLY B O 1
ATOM 965 N N . SER B 1 27 ? -12.414 -7.215 -30.938 1 37.5 27 SER B N 1
ATOM 966 C CA . SER B 1 27 ? -11.18 -7.082 -30.172 1 37.5 27 SER B CA 1
ATOM 967 C C . SER B 1 27 ? -11.133 -5.758 -29.406 1 37.5 27 SER B C 1
ATOM 969 O O . SER B 1 27 ? -10.547 -4.785 -29.891 1 37.5 27 SER B O 1
ATOM 971 N N . TYR B 1 28 ? -12.078 -4.957 -29.25 1 35.03 28 TYR B N 1
ATOM 972 C CA . TYR B 1 28 ? -11.828 -4.117 -28.078 1 35.03 28 TYR B CA 1
ATOM 973 C C . TYR B 1 28 ? -10.961 -4.852 -27.062 1 35.03 28 TYR B C 1
ATOM 975 O O . TYR B 1 28 ? -11.398 -5.82 -26.453 1 35.03 28 TYR B O 1
ATOM 983 N N . VAL B 1 29 ? -9.75 -5.129 -27.469 1 35.44 29 VAL B N 1
ATOM 984 C CA . VAL B 1 29 ? -8.93 -5.363 -26.297 1 35.44 29 VAL B CA 1
ATOM 985 C C . VAL B 1 29 ? -9.547 -4.652 -25.078 1 35.44 29 VAL B C 1
ATOM 987 O O . VAL B 1 29 ? -9.641 -3.424 -25.062 1 35.44 29 VAL B O 1
ATOM 990 N N . LEU B 1 30 ? -10.695 -4.98 -24.641 1 35.25 30 LEU B N 1
ATOM 991 C CA . LEU B 1 30 ? -11 -4.547 -23.281 1 35.25 30 LEU B CA 1
ATOM 992 C C . LEU B 1 30 ? -9.727 -4.16 -22.547 1 35.25 30 LEU B C 1
ATOM 994 O O . LEU B 1 30 ? -8.828 -4.984 -22.375 1 35.25 30 LEU B O 1
ATOM 998 N N . HIS B 1 31 ? -9.055 -3.158 -23.016 1 37.53 31 HIS B N 1
ATOM 999 C CA . HIS B 1 31 ? -8.117 -2.611 -22.031 1 37.53 31 HIS B CA 1
ATOM 1000 C C . HIS B 1 31 ? -8.539 -2.959 -20.609 1 37.53 31 HIS B C 1
ATOM 1002 O O . HIS B 1 31 ? -9.484 -2.379 -20.078 1 37.53 31 HIS B O 1
ATOM 1008 N N . ARG B 1 32 ? -8.82 -4.199 -20.344 1 40.53 32 ARG B N 1
ATOM 1009 C CA . ARG B 1 32 ? -9 -4.539 -18.938 1 40.53 32 ARG B CA 1
ATOM 1010 C C . ARG B 1 32 ? -8.195 -3.604 -18.047 1 40.53 32 ARG B C 1
ATOM 1012 O O . ARG B 1 32 ? -6.988 -3.43 -18.25 1 40.53 32 ARG B O 1
ATOM 1019 N N . PRO B 1 33 ? -8.797 -2.646 -17.641 1 46.19 33 PRO B N 1
ATOM 1020 C CA . PRO B 1 33 ? -7.953 -1.873 -16.719 1 46.19 33 PRO B CA 1
ATOM 1021 C C . PRO B 1 33 ? -6.875 -2.723 -16.047 1 46.19 33 PRO B C 1
ATOM 1023 O O . PRO B 1 33 ? -7.066 -3.924 -15.852 1 46.19 33 PRO B O 1
ATOM 1026 N N . LEU B 1 34 ? -5.66 -2.66 -16.453 1 53.69 34 LEU B N 1
ATOM 1027 C CA . LEU B 1 34 ? -4.574 -3.42 -15.844 1 53.69 34 LEU B CA 1
ATOM 1028 C C . LEU B 1 34 ? -4.906 -3.783 -14.398 1 53.69 34 LEU B C 1
ATOM 1030 O O . LEU B 1 34 ? -4.891 -2.92 -13.523 1 53.69 34 LEU B O 1
ATOM 1034 N N . VAL B 1 35 ? -5.926 -4.652 -14.211 1 74.94 35 VAL B N 1
ATOM 1035 C CA . VAL B 1 35 ? -6.238 -5.219 -12.906 1 74.94 35 VAL B CA 1
ATOM 1036 C C . VAL B 1 35 ? -4.996 -5.887 -12.32 1 74.94 35 VAL B C 1
ATOM 1038 O O . VAL B 1 35 ? -4.312 -6.652 -13.008 1 74.94 35 VAL B O 1
ATOM 1041 N N . ILE B 1 36 ? -4.539 -5.43 -11.273 1 89.56 36 ILE B N 1
ATOM 1042 C CA . ILE B 1 36 ? -3.395 -5.992 -10.562 1 89.56 36 ILE B CA 1
ATOM 1043 C C . ILE B 1 36 ? -3.68 -7.445 -10.195 1 89.56 36 ILE B C 1
ATOM 1045 O O . ILE B 1 36 ? -4.797 -7.781 -9.789 1 89.56 36 ILE B O 1
ATOM 1049 N N . ASP B 1 37 ? -2.777 -8.352 -10.664 1 95 37 ASP B N 1
ATOM 1050 C CA . ASP B 1 37 ? -2.865 -9.773 -10.336 1 95 37 ASP B CA 1
ATOM 1051 C C . ASP B 1 37 ? -1.977 -10.117 -9.148 1 95 37 ASP B C 1
ATOM 1053 O O . ASP B 1 37 ? -0.766 -10.297 -9.297 1 95 37 ASP B O 1
ATOM 1057 N N . MET B 1 38 ? -2.576 -10.242 -8.039 1 96.88 38 MET B N 1
ATOM 1058 C CA . MET B 1 38 ? -1.875 -10.5 -6.785 1 96.88 38 MET B CA 1
ATOM 1059 C C . MET B 1 38 ? -1.046 -11.781 -6.883 1 96.88 38 MET B C 1
ATOM 1061 O O . MET B 1 38 ? 0.093 -11.82 -6.414 1 96.88 38 MET B O 1
ATOM 1065 N N . ARG B 1 39 ? -1.607 -12.828 -7.434 1 97.81 39 ARG B N 1
ATOM 1066 C CA . ARG B 1 39 ? -0.894 -14.094 -7.566 1 97.81 39 ARG B CA 1
ATOM 1067 C C . ARG B 1 39 ? 0.343 -13.938 -8.445 1 97.81 39 ARG B C 1
ATOM 1069 O O . ARG B 1 39 ? 1.42 -14.43 -8.102 1 97.81 39 ARG B O 1
ATOM 1076 N N . ALA B 1 40 ? 0.148 -13.312 -9.539 1 97.94 40 ALA B N 1
ATOM 1077 C CA . ALA B 1 40 ? 1.266 -13.109 -10.461 1 97.94 40 ALA B CA 1
ATOM 1078 C C . ALA B 1 40 ? 2.4 -12.344 -9.789 1 97.94 40 ALA B C 1
ATOM 1080 O O . ALA B 1 40 ? 3.574 -12.664 -9.984 1 97.94 40 ALA B O 1
ATOM 1081 N N . ILE B 1 41 ? 2.098 -11.336 -8.977 1 98.38 41 ILE B N 1
ATOM 1082 C CA . ILE B 1 41 ? 3.094 -10.539 -8.273 1 98.38 41 ILE B CA 1
ATOM 1083 C C . ILE B 1 41 ? 3.84 -11.422 -7.27 1 98.38 41 ILE B C 1
ATOM 1085 O O . ILE B 1 41 ? 5.074 -11.43 -7.242 1 98.38 41 ILE B O 1
ATOM 1089 N N . ARG B 1 42 ? 3.059 -12.117 -6.484 1 98.75 42 ARG B N 1
ATOM 1090 C CA . ARG B 1 42 ? 3.654 -12.969 -5.465 1 98.75 42 ARG B CA 1
ATOM 1091 C C . ARG B 1 42 ? 4.578 -14.008 -6.098 1 98.75 42 ARG B C 1
ATOM 1093 O O . ARG B 1 42 ? 5.695 -14.227 -5.621 1 98.75 42 ARG B O 1
ATOM 1100 N N . GLU B 1 43 ? 4.078 -14.625 -7.188 1 98.62 43 GLU B N 1
ATOM 1101 C CA . GLU B 1 43 ? 4.832 -15.688 -7.848 1 98.62 43 GLU B CA 1
ATOM 1102 C C . GLU B 1 43 ? 6.094 -15.133 -8.508 1 98.62 43 GLU B C 1
ATOM 1104 O O . GLU B 1 43 ? 7.141 -15.789 -8.5 1 98.62 43 GLU B O 1
ATOM 1109 N N . ALA B 1 44 ? 5.977 -13.977 -9.062 1 98.44 44 ALA B N 1
ATOM 1110 C CA . ALA B 1 44 ? 7.137 -13.344 -9.68 1 98.44 44 ALA B CA 1
ATOM 1111 C C . ALA B 1 44 ? 8.234 -13.086 -8.656 1 98.44 44 ALA B C 1
ATOM 1113 O O . ALA B 1 44 ? 9.422 -13.07 -9 1 98.44 44 ALA B O 1
ATOM 1114 N N . LEU B 1 45 ? 7.891 -12.922 -7.402 1 98.62 45 LEU B N 1
ATOM 1115 C CA . LEU B 1 45 ? 8.836 -12.664 -6.32 1 98.62 45 LEU B CA 1
ATOM 1116 C C . LEU B 1 45 ? 9.328 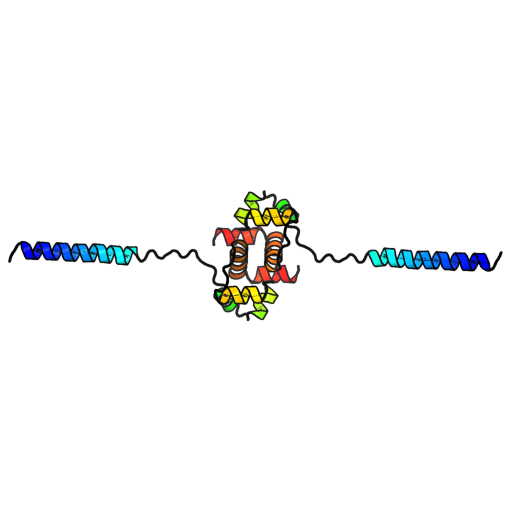-13.961 -5.703 1 98.62 45 LEU B C 1
ATOM 1118 O O . LEU B 1 45 ? 10.203 -13.953 -4.832 1 98.62 45 LEU B O 1
ATOM 1122 N N . GLY B 1 46 ? 8.688 -15.031 -6.145 1 98.62 46 GLY B N 1
ATOM 1123 C CA . GLY B 1 46 ? 9.086 -16.344 -5.648 1 98.62 46 GLY B CA 1
ATOM 1124 C C . GLY B 1 46 ? 8.648 -16.594 -4.219 1 98.62 46 GLY B C 1
ATOM 1125 O O . GLY B 1 46 ? 9.305 -17.344 -3.488 1 98.62 46 GLY B O 1
ATOM 1126 N N . LEU B 1 47 ? 7.609 -16.016 -3.795 1 98.88 47 LEU B N 1
ATOM 1127 C CA . LEU B 1 47 ? 7.207 -16.094 -2.395 1 98.88 47 LEU B CA 1
ATOM 1128 C C . LEU B 1 47 ? 5.977 -16.984 -2.23 1 98.88 47 LEU B C 1
ATOM 1130 O O . LEU B 1 47 ? 5.152 -17.078 -3.141 1 98.88 47 LEU B O 1
ATOM 1134 N N . THR B 1 48 ? 5.84 -17.625 -1.084 1 98.88 48 THR B N 1
ATOM 1135 C CA . THR B 1 48 ? 4.582 -18.219 -0.666 1 98.88 48 THR B CA 1
ATOM 1136 C C . THR B 1 48 ? 3.584 -17.156 -0.238 1 98.88 48 THR B C 1
ATOM 1138 O O . THR B 1 48 ? 3.951 -15.984 -0.067 1 98.88 48 THR B O 1
ATOM 1141 N N . GLN B 1 49 ? 2.363 -17.609 -0.084 1 98.81 49 GLN B N 1
ATOM 1142 C CA . GLN B 1 49 ? 1.363 -16.672 0.419 1 98.81 49 GLN B CA 1
ATOM 1143 C C . GLN B 1 49 ? 1.755 -16.141 1.793 1 98.81 49 GLN B C 1
ATOM 1145 O O . GLN B 1 49 ? 1.604 -14.945 2.064 1 98.81 49 GLN B O 1
ATOM 1150 N N . ASP B 1 50 ? 2.252 -17.062 2.662 1 98.81 50 ASP B N 1
ATOM 1151 C CA . ASP B 1 50 ? 2.652 -16.688 4.016 1 98.81 50 ASP B CA 1
ATOM 1152 C C . ASP B 1 50 ? 3.824 -15.711 3.99 1 98.81 50 ASP B C 1
ATOM 1154 O O . ASP B 1 50 ? 3.832 -14.727 4.734 1 98.81 50 ASP B O 1
ATOM 1158 N N . ALA B 1 51 ? 4.793 -15.953 3.17 1 98.88 51 ALA B N 1
ATOM 1159 C CA . ALA B 1 51 ? 5.973 -15.094 3.082 1 98.88 51 ALA B CA 1
ATOM 1160 C C . ALA B 1 51 ? 5.613 -13.719 2.537 1 98.88 51 ALA B C 1
ATOM 1162 O O . ALA B 1 51 ? 6.117 -12.703 3.018 1 98.88 51 ALA B O 1
ATOM 1163 N N . PHE B 1 52 ? 4.781 -13.695 1.546 1 98.94 52 PHE B N 1
ATOM 1164 C CA . PHE B 1 52 ? 4.332 -12.43 0.981 1 98.94 52 PHE B CA 1
ATOM 1165 C C . PHE B 1 52 ? 3.6 -11.594 2.027 1 98.94 52 PHE B C 1
ATOM 1167 O O . PHE B 1 52 ? 3.875 -10.406 2.186 1 98.94 52 PHE B O 1
ATOM 1174 N N . ALA B 1 53 ? 2.699 -12.242 2.676 1 98.94 53 ALA B N 1
ATOM 1175 C CA . ALA B 1 53 ? 1.896 -11.594 3.713 1 98.94 53 ALA B CA 1
ATOM 1176 C C . ALA B 1 53 ? 2.783 -10.969 4.785 1 98.94 53 ALA B C 1
ATOM 1178 O O . ALA B 1 53 ? 2.592 -9.812 5.156 1 98.94 53 ALA B O 1
ATOM 1179 N N . ALA B 1 54 ? 3.764 -11.719 5.234 1 98.69 54 ALA B N 1
ATOM 1180 C CA . ALA B 1 54 ? 4.656 -11.258 6.297 1 98.69 54 ALA B CA 1
ATOM 1181 C C . ALA B 1 54 ? 5.574 -10.148 5.805 1 98.69 54 ALA B C 1
ATOM 1183 O O . ALA B 1 54 ? 5.742 -9.133 6.484 1 98.69 54 ALA B O 1
ATOM 1184 N N . ARG B 1 55 ? 6.105 -10.258 4.691 1 98.75 55 ARG B N 1
ATOM 1185 C CA . ARG B 1 55 ? 7.109 -9.344 4.16 1 98.75 55 ARG B CA 1
ATOM 1186 C C . ARG B 1 55 ? 6.496 -7.984 3.846 1 98.75 55 ARG B C 1
ATOM 1188 O O . ARG B 1 55 ? 7.121 -6.945 4.082 1 98.75 55 ARG B O 1
ATOM 1195 N N . TYR B 1 56 ? 5.305 -8.047 3.328 1 98.88 56 TYR B N 1
ATOM 1196 C CA . TYR B 1 56 ? 4.719 -6.812 2.814 1 98.88 56 TYR B CA 1
ATOM 1197 C C . TYR B 1 56 ? 3.521 -6.383 3.656 1 98.88 56 TYR B C 1
ATOM 1199 O O . TYR B 1 56 ? 2.801 -5.453 3.293 1 98.88 56 TYR B O 1
ATOM 1207 N N . ARG B 1 57 ? 3.266 -7.105 4.75 1 98.62 57 ARG B N 1
ATOM 1208 C CA . ARG B 1 57 ? 2.277 -6.762 5.766 1 98.62 57 ARG B CA 1
ATOM 1209 C C . ARG B 1 57 ? 0.876 -6.695 5.172 1 98.62 57 ARG B C 1
ATOM 1211 O O . ARG B 1 57 ? 0.131 -5.746 5.426 1 98.62 57 ARG B O 1
ATOM 1218 N N . VAL B 1 58 ? 0.61 -7.613 4.344 1 98.81 58 VAL B N 1
ATOM 1219 C CA . VAL B 1 58 ? -0.747 -7.859 3.871 1 98.81 58 VAL B CA 1
ATOM 1220 C C . VAL B 1 58 ? -1.326 -9.086 4.578 1 98.81 58 VAL B C 1
ATOM 1222 O O . VAL B 1 58 ? -0.725 -10.164 4.559 1 98.81 58 VAL B O 1
ATOM 1225 N N . PRO B 1 59 ? -2.438 -8.852 5.215 1 98.81 59 PRO B N 1
ATOM 1226 C CA . PRO B 1 59 ? -2.982 -10.016 5.914 1 98.81 59 PRO B CA 1
ATOM 1227 C C . PRO B 1 59 ? -3.135 -11.234 5.004 1 98.81 59 PRO B C 1
ATOM 1229 O O . PRO B 1 59 ? -3.564 -11.102 3.855 1 98.81 59 PRO B O 1
ATOM 1232 N N . LEU B 1 60 ? -2.777 -12.422 5.578 1 98.81 60 LEU B N 1
ATOM 1233 C CA . LEU B 1 60 ? -2.799 -13.656 4.809 1 98.81 60 LEU B CA 1
ATOM 1234 C C . LEU B 1 60 ? -4.184 -13.914 4.219 1 98.81 60 LEU B C 1
ATOM 1236 O O . LEU B 1 60 ? -4.305 -14.352 3.074 1 98.81 60 LEU B O 1
ATOM 1240 N N . GLU B 1 61 ? -5.191 -13.641 4.965 1 98.62 61 GLU B N 1
ATOM 1241 C CA . GLU B 1 61 ? -6.551 -13.828 4.469 1 98.62 61 GLU B CA 1
ATOM 1242 C C . GLU B 1 61 ? -6.828 -12.93 3.268 1 98.62 61 GLU B C 1
ATOM 1244 O O . GLU B 1 61 ? -7.512 -13.328 2.324 1 98.62 61 GLU B O 1
ATOM 1249 N N . THR B 1 62 ? -6.34 -11.711 3.309 1 98.62 62 THR B N 1
ATOM 1250 C CA . THR B 1 62 ? -6.48 -10.781 2.195 1 98.62 62 THR B CA 1
ATOM 1251 C C . THR B 1 62 ? -5.746 -11.289 0.962 1 98.62 62 THR B C 1
ATOM 1253 O O . THR B 1 62 ? -6.281 -11.258 -0.147 1 98.62 62 THR B O 1
ATOM 1256 N N . VAL B 1 63 ? -4.52 -11.812 1.15 1 98.75 63 VAL B N 1
ATOM 1257 C CA . VAL B 1 63 ? -3.754 -12.406 0.055 1 98.75 63 VAL B CA 1
ATOM 1258 C C . VAL B 1 63 ? -4.555 -13.539 -0.579 1 98.75 63 VAL B C 1
ATOM 1260 O O . VAL B 1 63 ? -4.742 -13.57 -1.797 1 98.75 63 VAL B O 1
ATOM 1263 N N . ARG B 1 64 ? -5.074 -14.391 0.205 1 98.62 64 ARG B N 1
ATOM 1264 C CA . ARG B 1 64 ? -5.816 -15.555 -0.274 1 98.62 64 ARG B CA 1
ATOM 1265 C C . ARG B 1 64 ? -7.082 -15.125 -1.009 1 98.62 64 ARG B C 1
ATOM 1267 O O . ARG B 1 64 ? -7.383 -15.641 -2.088 1 98.62 64 ARG B O 1
ATOM 1274 N N . ASN B 1 65 ? -7.809 -14.188 -0.44 1 98.31 65 ASN B N 1
ATOM 1275 C CA . ASN B 1 65 ? -9.055 -13.719 -1.047 1 98.31 65 ASN B CA 1
ATOM 1276 C C . ASN B 1 65 ? -8.805 -13.062 -2.398 1 98.31 65 ASN B C 1
ATOM 1278 O O . ASN B 1 65 ? -9.57 -13.258 -3.344 1 98.31 65 ASN B O 1
ATOM 1282 N N . LEU B 1 66 ? -7.797 -12.328 -2.498 1 97.62 66 LEU B N 1
ATOM 1283 C CA . LEU B 1 66 ? -7.449 -11.664 -3.75 1 97.62 66 LEU B CA 1
ATOM 1284 C C . LEU B 1 66 ? -7.012 -12.68 -4.801 1 97.62 66 LEU B C 1
ATOM 1286 O O . LEU B 1 66 ? -7.418 -12.586 -5.961 1 97.62 66 LEU B O 1
ATOM 1290 N N . GLU B 1 67 ? -6.227 -13.688 -4.395 1 97.69 67 GLU B N 1
ATOM 1291 C CA . GLU B 1 67 ? -5.711 -14.672 -5.344 1 97.69 67 GLU B CA 1
ATOM 1292 C C . GLU B 1 67 ? -6.816 -15.602 -5.828 1 97.69 67 GLU B C 1
ATOM 1294 O O . GLU B 1 67 ? -6.785 -16.078 -6.969 1 97.69 67 GLU B O 1
ATOM 1299 N N . GLN B 1 68 ? -7.762 -15.82 -5.023 1 97.19 68 GLN B N 1
ATOM 1300 C CA . GLN B 1 68 ? -8.836 -16.75 -5.332 1 97.19 68 GLN B CA 1
ATOM 1301 C C . GLN B 1 68 ? -10.031 -16.031 -5.957 1 97.19 68 GLN B C 1
ATOM 1303 O O . GLN B 1 68 ? -11.047 -16.656 -6.266 1 97.19 68 GLN B O 1
ATOM 1308 N N . GLY B 1 69 ? -9.938 -14.734 -6.082 1 95.19 69 GLY B N 1
ATOM 1309 C CA . GLY B 1 69 ? -10.992 -13.977 -6.727 1 95.19 69 GLY B CA 1
ATOM 1310 C C . GLY B 1 69 ? -12.195 -13.742 -5.824 1 95.19 69 GLY B C 1
ATOM 1311 O O . GLY B 1 69 ? -13.258 -13.328 -6.297 1 95.19 69 GLY B O 1
ATOM 1312 N N . ARG B 1 70 ? -12.062 -13.961 -4.543 1 97.12 70 ARG B N 1
ATOM 1313 C CA . ARG B 1 70 ? -13.141 -13.758 -3.576 1 97.12 70 ARG B CA 1
ATOM 1314 C C . ARG B 1 70 ? -13.234 -12.297 -3.152 1 97.12 70 ARG B C 1
ATOM 1316 O O . ARG B 1 70 ? -14.148 -11.914 -2.428 1 97.12 70 ARG B O 1
ATOM 1323 N N . ALA B 1 71 ? -12.25 -11.477 -3.5 1 95.62 71 ALA B N 1
ATOM 1324 C CA . ALA B 1 71 ? -12.211 -10.031 -3.266 1 95.62 71 ALA B CA 1
ATOM 1325 C C . ALA B 1 71 ? -11.531 -9.305 -4.422 1 95.62 71 ALA B C 1
ATOM 1327 O O . ALA B 1 71 ? -10.891 -9.93 -5.266 1 95.62 71 ALA B O 1
ATOM 1328 N N . GLN B 1 72 ? -11.852 -8.047 -4.473 1 95.56 72 GLN B N 1
ATOM 1329 C CA . GLN B 1 72 ? -11.133 -7.152 -5.375 1 95.56 72 GLN B CA 1
ATOM 1330 C C . GLN B 1 72 ? -10.367 -6.086 -4.598 1 95.56 72 GLN B C 1
ATOM 1332 O O . GLN B 1 72 ? -10.867 -5.543 -3.611 1 95.56 72 GLN B O 1
ATOM 1337 N N . PRO B 1 73 ? -9.18 -5.918 -5.047 1 96.81 73 PRO B N 1
ATOM 1338 C CA . PRO B 1 73 ? -8.438 -4.875 -4.34 1 96.81 73 PRO B CA 1
ATOM 1339 C C . PRO B 1 73 ? -9.039 -3.488 -4.523 1 96.81 73 PRO B C 1
ATOM 1341 O O . PRO B 1 73 ? -9.516 -3.154 -5.613 1 96.81 73 PRO B O 1
ATOM 1344 N N . ASP B 1 74 ? -9.109 -2.707 -3.439 1 95.5 74 ASP B N 1
ATOM 1345 C CA . ASP B 1 74 ? -9.492 -1.306 -3.557 1 95.5 74 ASP B CA 1
ATOM 1346 C C . ASP B 1 74 ? -8.375 -0.472 -4.168 1 95.5 74 ASP B C 1
ATOM 1348 O O . ASP B 1 74 ? -7.27 -0.977 -4.391 1 95.5 74 ASP B O 1
ATOM 1352 N N . PRO B 1 75 ? -8.57 0.753 -4.449 1 97.25 75 PRO B N 1
ATOM 1353 C CA . PRO B 1 75 ? -7.574 1.551 -5.164 1 97.25 75 PRO B CA 1
ATOM 1354 C C . PRO B 1 75 ? -6.246 1.646 -4.418 1 97.25 75 PRO B C 1
ATOM 1356 O O . PRO B 1 75 ? -5.18 1.568 -5.035 1 97.25 75 PRO B O 1
ATOM 1359 N N . ALA B 1 76 ? -6.289 1.777 -3.09 1 98.25 76 ALA B N 1
ATOM 1360 C CA . ALA B 1 76 ? -5.047 1.87 -2.326 1 98.25 76 ALA B CA 1
ATOM 1361 C C . ALA B 1 76 ? -4.281 0.55 -2.359 1 98.25 76 ALA B C 1
ATOM 1363 O O . ALA B 1 76 ? -3.057 0.54 -2.498 1 98.25 76 ALA B O 1
ATOM 1364 N N . MET B 1 77 ? -4.984 -0.526 -2.215 1 98.38 77 MET B N 1
ATOM 1365 C CA . MET B 1 77 ? -4.363 -1.845 -2.297 1 98.38 77 MET B CA 1
ATOM 1366 C C . MET B 1 77 ? -3.771 -2.082 -3.682 1 98.38 77 MET B C 1
ATOM 1368 O O . MET B 1 77 ? -2.668 -2.615 -3.807 1 98.38 77 MET B O 1
ATOM 1372 N N . GLN B 1 78 ? -4.453 -1.651 -4.691 1 97.88 78 GLN B N 1
ATOM 1373 C CA . GLN B 1 78 ? -3.928 -1.768 -6.051 1 97.88 78 GLN B CA 1
ATOM 1374 C C . GLN B 1 78 ? -2.637 -0.968 -6.211 1 97.88 78 GLN B C 1
ATOM 1376 O O . GLN B 1 78 ? -1.678 -1.445 -6.82 1 97.88 78 GLN B O 1
ATOM 1381 N N . ALA B 1 79 ? -2.656 0.21 -5.688 1 98.5 79 ALA B N 1
ATOM 1382 C CA . ALA B 1 79 ? -1.467 1.054 -5.758 1 98.5 79 ALA B CA 1
ATOM 1383 C C . ALA B 1 79 ? -0.302 0.424 -5 1 98.5 79 ALA B C 1
ATOM 1385 O O . ALA B 1 79 ? 0.821 0.372 -5.504 1 98.5 79 ALA B O 1
ATOM 1386 N N . TYR B 1 80 ? -0.61 -0.077 -3.814 1 98.62 80 TYR B N 1
ATOM 1387 C CA . TYR B 1 80 ? 0.423 -0.693 -2.988 1 98.62 80 TYR B CA 1
ATOM 1388 C C . TYR B 1 80 ? 1.035 -1.899 -3.689 1 98.62 80 TYR B C 1
ATOM 1390 O O . TYR B 1 80 ? 2.26 -2.025 -3.766 1 98.62 80 TYR B O 1
ATOM 1398 N N . LEU B 1 81 ? 0.185 -2.73 -4.293 1 98.69 81 LEU B N 1
ATOM 1399 C CA . LEU B 1 81 ? 0.648 -3.914 -5.008 1 98.69 81 LEU B CA 1
ATOM 1400 C C . LEU B 1 81 ? 1.443 -3.521 -6.25 1 98.69 81 LEU B C 1
ATOM 1402 O O . LEU B 1 81 ? 2.402 -4.203 -6.617 1 98.69 81 LEU B O 1
ATOM 1406 N N . THR B 1 82 ? 1.011 -2.465 -6.863 1 98.44 82 THR B N 1
ATOM 1407 C CA . THR B 1 82 ? 1.759 -1.947 -8 1 98.44 82 THR B CA 1
ATOM 1408 C C . THR B 1 82 ? 3.164 -1.526 -7.582 1 98.44 82 THR B C 1
ATOM 1410 O O . THR B 1 82 ? 4.141 -1.839 -8.266 1 98.44 82 THR B O 1
ATOM 1413 N N . VAL B 1 83 ? 3.285 -0.831 -6.461 1 98.69 83 VAL B N 1
ATOM 1414 C CA . VAL B 1 83 ? 4.578 -0.398 -5.941 1 98.69 83 VAL B CA 1
ATOM 1415 C C . VAL B 1 83 ? 5.43 -1.616 -5.59 1 98.69 83 VAL B C 1
ATOM 1417 O O . VAL B 1 83 ? 6.625 -1.654 -5.887 1 98.69 83 VAL B O 1
ATOM 1420 N N . ILE B 1 84 ? 4.836 -2.611 -4.945 1 98.81 84 ILE B N 1
ATOM 1421 C CA . ILE B 1 84 ? 5.547 -3.838 -4.609 1 98.81 84 ILE B CA 1
ATOM 1422 C C . ILE B 1 84 ? 6.066 -4.5 -5.883 1 98.81 84 ILE B C 1
ATOM 1424 O O . ILE B 1 84 ? 7.219 -4.941 -5.934 1 98.81 84 ILE B O 1
ATOM 1428 N N . SER B 1 85 ? 5.227 -4.59 -6.887 1 98.38 85 SER B N 1
ATOM 1429 C CA . SER B 1 85 ? 5.59 -5.258 -8.133 1 98.38 85 SER B CA 1
ATOM 1430 C C . SER B 1 85 ? 6.773 -4.57 -8.805 1 98.38 85 SER B C 1
ATOM 1432 O O . SER B 1 85 ? 7.645 -5.238 -9.367 1 98.38 85 SER B O 1
ATOM 1434 N N . ARG B 1 86 ? 6.828 -3.295 -8.688 1 98.25 86 ARG B N 1
ATOM 1435 C CA . ARG B 1 86 ? 7.812 -2.527 -9.438 1 98.25 86 ARG B CA 1
ATOM 1436 C C . ARG B 1 86 ? 9.07 -2.285 -8.609 1 98.25 86 ARG B C 1
ATOM 1438 O O . ARG B 1 86 ? 10.172 -2.18 -9.156 1 98.25 86 ARG B O 1
ATOM 1445 N N . GLU B 1 87 ? 8.875 -2.17 -7.32 1 98.69 87 GLU B N 1
ATOM 1446 C CA . GLU B 1 87 ? 9.992 -1.845 -6.434 1 98.69 87 GLU B CA 1
ATOM 1447 C C . GLU B 1 87 ? 9.992 -2.742 -5.199 1 98.69 87 GLU B C 1
ATOM 1449 O O . GLU B 1 87 ? 10 -2.252 -4.066 1 98.69 87 GLU B O 1
ATOM 1454 N N . PRO B 1 88 ? 10.086 -4.062 -5.383 1 98.81 88 PRO B N 1
ATOM 1455 C CA . PRO B 1 88 ? 9.906 -4.992 -4.262 1 98.81 88 PRO B CA 1
ATOM 1456 C C . PRO B 1 88 ? 11 -4.852 -3.205 1 98.81 88 PRO B C 1
ATOM 1458 O O . PRO B 1 88 ? 10.719 -4.949 -2.008 1 98.81 88 PRO B O 1
ATOM 1461 N N . GLU B 1 89 ? 12.25 -4.555 -3.596 1 98.69 89 GLU B N 1
ATOM 1462 C CA . GLU B 1 89 ? 13.352 -4.512 -2.635 1 98.69 89 GLU B CA 1
ATOM 1463 C C . GLU B 1 89 ? 13.297 -3.238 -1.797 1 98.69 89 GLU B C 1
ATOM 1465 O O . GLU B 1 89 ? 13.633 -3.254 -0.611 1 98.69 89 GLU B O 1
ATOM 1470 N N . ILE B 1 90 ? 12.859 -2.178 -2.402 1 98.75 90 ILE B N 1
ATOM 1471 C CA . ILE B 1 90 ? 12.727 -0.929 -1.662 1 98.75 90 ILE B CA 1
ATOM 1472 C C . ILE B 1 90 ? 11.625 -1.069 -0.612 1 98.75 90 ILE B C 1
ATOM 1474 O O . ILE B 1 90 ? 11.82 -0.706 0.55 1 98.75 90 ILE B O 1
ATOM 1478 N N . VAL B 1 91 ? 10.5 -1.654 -1.029 1 98.88 91 VAL B N 1
ATOM 1479 C CA . VAL B 1 91 ? 9.391 -1.831 -0.1 1 98.88 91 VAL B CA 1
ATOM 1480 C C . VAL B 1 91 ? 9.82 -2.742 1.048 1 98.88 91 VAL B C 1
ATOM 1482 O O . VAL B 1 91 ? 9.562 -2.439 2.217 1 98.88 91 VAL B O 1
ATOM 1485 N N . ARG B 1 92 ? 10.453 -3.793 0.696 1 98.69 92 ARG B N 1
ATOM 1486 C CA . ARG B 1 92 ? 10.914 -4.734 1.713 1 98.69 92 ARG B CA 1
ATOM 1487 C C . ARG B 1 92 ? 11.828 -4.047 2.719 1 98.69 92 ARG B C 1
ATOM 1489 O O . ARG B 1 92 ? 11.648 -4.188 3.93 1 98.69 92 ARG B O 1
ATOM 1496 N N . ARG B 1 93 ? 12.82 -3.275 2.268 1 98.38 93 ARG B N 1
ATOM 1497 C CA . ARG B 1 93 ? 13.797 -2.619 3.131 1 98.38 93 ARG B CA 1
ATOM 1498 C C . ARG B 1 93 ? 13.125 -1.592 4.035 1 98.38 93 ARG B C 1
ATOM 1500 O O . ARG B 1 93 ? 13.445 -1.505 5.227 1 98.38 93 ARG B O 1
ATOM 1507 N N . VAL B 1 94 ? 12.227 -0.846 3.48 1 98.19 94 VAL B N 1
ATOM 1508 C CA . VAL B 1 94 ? 11.523 0.179 4.242 1 98.19 94 VAL B CA 1
ATOM 1509 C C . VAL B 1 94 ? 10.75 -0.468 5.391 1 98.19 94 VAL B C 1
ATOM 1511 O O . VAL B 1 94 ? 10.797 0.01 6.527 1 98.19 94 VAL B O 1
ATOM 1514 N N . LEU B 1 95 ? 10.102 -1.563 5.145 1 97.81 95 LEU B N 1
ATOM 1515 C CA . LEU B 1 95 ? 9.227 -2.18 6.137 1 97.81 95 LEU B CA 1
ATOM 1516 C C . LEU B 1 95 ? 10.039 -2.934 7.184 1 97.81 95 LEU B C 1
ATOM 1518 O O . LEU B 1 95 ? 9.609 -3.068 8.328 1 97.81 95 LEU B O 1
ATOM 1522 N N . GLU B 1 96 ? 11.211 -3.371 6.781 1 96.12 96 GLU B N 1
ATOM 1523 C CA . GLU B 1 96 ? 12.086 -4.07 7.719 1 96.12 96 GLU B CA 1
ATOM 1524 C C . GLU B 1 96 ? 12.633 -3.115 8.773 1 96.12 96 GLU B C 1
ATOM 1526 O O . GLU B 1 96 ? 12.898 -3.521 9.906 1 96.12 96 GLU B O 1
ATOM 1531 N N . THR B 1 97 ? 12.703 -1.843 8.43 1 90.31 97 THR B N 1
ATOM 1532 C CA . THR B 1 97 ? 13.328 -0.881 9.328 1 90.31 97 THR B CA 1
ATOM 1533 C C . THR B 1 97 ? 12.273 -0.02 10.016 1 90.31 97 THR B C 1
ATOM 1535 O O . THR B 1 97 ? 12.609 0.902 10.766 1 90.31 97 THR B O 1
ATOM 1538 N N . ALA B 1 98 ? 11.109 -0.269 9.727 1 84.75 98 ALA B N 1
ATOM 1539 C CA . ALA B 1 98 ? 10.023 0.526 10.297 1 84.75 98 ALA B CA 1
ATOM 1540 C C . ALA B 1 98 ? 9.391 -0.194 11.484 1 84.75 98 ALA B C 1
ATOM 1542 O O . ALA B 1 98 ? 9.375 -1.426 11.531 1 84.75 98 ALA B O 1
#

Nearest PDB structures (foldseek):
  2ppx-assembly1_A  TM=9.674E-01  e=1.042E-04  Agrobacterium fabrum str. C58
  5j9i-assembly2_C  TM=8.752E-01  e=2.806E-03  Vibrio cholerae
  5j9i-assembly1_B  TM=8.089E-01  e=4.858E-03  Vibrio cholerae
  8a0x-assembly1_B  TM=6.234E-01  e=1.058E-03  Vibrio cholerae
  5jaa-assembly1_B  TM=6.053E-01  e=6.201E-03  Vibrio cholerae O1 biovar El Tor str. N16961

Radius of gyration: 30.6 Å; Cα contacts (8 Å, |Δi|>4): 134; chains: 2; bounding box: 43×38×134 Å

Secondary structure (DSSP, 8-state):
--HHHHHHHHHHHHHHHHHHHHHHSS-----------HHHHHHHTT--HHHHHHHHT--HHHHHHHHTTSS---HHHHHHHHHHHH-HHHHHHHHH--/--HHHHHHHHHHHHHHHHHHHHHHSS-----------HHHHHHHTT--HHHHHHHHT--HHHHHHHHTTS----HHHHHHHHHHHH-HHHHHHHHH--

Foldseek 3Di:
DDPVVVVVVVVVVVVVVVVVVVVVVVCPCPVVVPQDALVVLCVVVVHDLVRCCVQQVPDSVNSVCRNVVVDGDDPVRRVSSVCCSVPVPVSSVVVVVD/DDPVVVVVVVVVVVVVVVVVVVVVVVCPCVVVVPQDALVVLCVVVVHDLVRCCVQQVPDSVNSVCRNVVVDGDDPVRRVSSVCCSVPVPVSSVVVVVD

pLDDT: mean 80.58, std 23.74, range [34.69, 98.94]

InterPro domains:
  IPR001387 Cro/C1-type, helix-turn-helix domain [PF01381] (38-76)
  IPR001387 Cro/C1-type, helix-turn-helix domain [PS50943] (38-77)
  IPR001387 Cro/C1-type, helix-turn-helix domain [cd00093] (39-77)
  IPR010982 Lambda repressor-like, DNA-binding domain superfamily [G3DSA:1.10.260.40] (37-98)
  IPR010982 Lambda repressor-like, DNA-binding domain superfamily [SSF47413] (38-82)
  IPR052359 Bacterial HTH-type regulators and antitoxins [PTHR36511] (1-95)

Organism: Methylorubrum extorquens (strain ATCC 14718 / DSM 1338 / JCM 2805 / NCIMB 9133 / AM1) (NCBI:txid272630)

Solvent-accessible surface area (backbone atoms only — not comparable to full-atom values): 11063 Å² total; per-residue (Å²): 135,64,73,64,59,55,52,51,48,50,52,51,49,49,50,46,45,54,46,46,50,48,54,57,58,59,54,52,65,65,71,56,68,86,68,81,53,61,50,60,47,38,53,75,70,70,42,52,68,67,54,44,16,64,60,60,34,33,54,54,69,57,53,51,30,43,56,70,64,74,45,74,76,50,59,39,54,42,42,42,51,50,42,40,66,75,38,46,67,60,50,41,55,52,52,71,75,97,138,65,74,62,60,55,53,52,50,49,51,52,50,48,50,46,46,54,47,45,51,48,54,55,59,58,53,52,68,64,69,55,67,86,67,80,53,61,50,61,47,39,54,75,70,69,42,52,67,67,55,44,18,65,59,59,34,34,54,54,67,57,54,51,30,44,58,70,63,75,45,74,76,51,61,38,54,44,43,44,52,50,42,40,65,74,38,48,67,60,50,41,53,50,53,72,75,99